Protein AF-0000000078811346 (afdb_homodimer)

InterPro domains:
  IPR024072 Dihydrofolate reductase-like domain superfamily [G3DSA:3.40.430.10] (90-188)
  IPR024072 Dihydrofolate reductase-like domain superfamily [SSF53597] (131-188)

Structure (mmCIF, N/CA/C/O backbone):
data_AF-0000000078811346-model_v1
#
loop_
_entity.id
_entity.type
_entity.pdbx_description
1 polymer 'Bacterial bifunctional deaminase-reductase C-terminal domain-containing protein'
#
loop_
_atom_site.group_PDB
_atom_site.id
_atom_site.type_symbol
_atom_site.label_atom_id
_atom_site.label_alt_id
_atom_site.label_comp_id
_atom_site.label_asym_id
_atom_site.label_entity_id
_atom_site.label_seq_id
_atom_site.pdbx_PDB_ins_code
_atom_site.Cartn_x
_atom_site.Cartn_y
_atom_site.Cartn_z
_atom_site.occupancy
_atom_site.B_iso_or_equiv
_atom_site.auth_seq_id
_atom_site.auth_comp_id
_atom_site.auth_asym_id
_atom_site.auth_atom_id
_atom_site.pdbx_PDB_model_num
ATOM 1 N N . MET A 1 1 ? 11.055 71.312 -5.562 1 22.67 1 MET A N 1
ATOM 2 C CA . MET A 1 1 ? 10.93 70.625 -4.309 1 22.67 1 MET A CA 1
ATOM 3 C C . MET A 1 1 ? 10.711 69.125 -4.574 1 22.67 1 MET A C 1
ATOM 5 O O . MET A 1 1 ? 9.586 68.688 -4.848 1 22.67 1 MET A O 1
ATOM 9 N N . ASN A 1 2 ? 11.57 68.438 -5.348 1 23.22 2 ASN A N 1
ATOM 10 C CA . ASN A 1 2 ? 11.883 67.312 -6.207 1 23.22 2 ASN A CA 1
ATOM 11 C C . ASN A 1 2 ? 11.953 66 -5.418 1 23.22 2 ASN A C 1
ATOM 13 O O . ASN A 1 2 ? 12.758 65.875 -4.496 1 23.22 2 ASN A O 1
ATOM 17 N N . ARG A 1 3 ? 10.766 65.25 -5.199 1 24.27 3 ARG A N 1
ATOM 18 C CA . ARG A 1 3 ? 10.266 64.125 -4.367 1 24.27 3 ARG A CA 1
ATOM 19 C C . ARG A 1 3 ? 11.141 62.906 -4.504 1 24.27 3 ARG A C 1
ATOM 21 O O . ARG A 1 3 ? 11.438 62.469 -5.617 1 24.27 3 ARG A O 1
ATOM 28 N N . GLY A 1 4 ? 12.141 62.688 -3.646 1 21.58 4 GLY A N 1
ATOM 29 C CA . GLY A 1 4 ? 13.18 61.688 -3.4 1 21.58 4 GLY A CA 1
ATOM 30 C C . GLY A 1 4 ? 12.648 60.281 -3.363 1 21.58 4 GLY A C 1
ATOM 31 O O . GLY A 1 4 ? 11.758 59.969 -2.574 1 21.58 4 GLY A O 1
ATOM 32 N N . PHE A 1 5 ? 12.516 59.5 -4.5 1 21.09 5 PHE A N 1
ATOM 33 C CA . PHE A 1 5 ? 12.016 58.188 -4.895 1 21.09 5 PHE A CA 1
ATOM 34 C C . PHE A 1 5 ? 12.695 57.062 -4.098 1 21.09 5 PHE A C 1
ATOM 36 O O . PHE A 1 5 ? 13.859 56.75 -4.34 1 21.09 5 PHE A O 1
ATOM 43 N N . LEU A 1 6 ? 12.57 56.969 -2.725 1 18.05 6 LEU A N 1
ATOM 44 C CA . LEU A 1 6 ? 13.242 56.031 -1.816 1 18.05 6 LEU A CA 1
ATOM 45 C C . LEU A 1 6 ? 12.883 54.594 -2.137 1 18.05 6 LEU A C 1
ATOM 47 O O . LEU A 1 6 ? 11.789 54.125 -1.797 1 18.05 6 LEU A O 1
ATOM 51 N N . CYS A 1 7 ? 12.852 54.031 -3.424 1 18.03 7 CYS A N 1
ATOM 52 C CA . CYS A 1 7 ? 12.477 52.688 -3.773 1 18.03 7 CYS A CA 1
ATOM 53 C C . CYS A 1 7 ? 13.375 51.656 -3.078 1 18.03 7 CYS A C 1
ATOM 55 O O . CYS A 1 7 ? 14.555 51.531 -3.424 1 18.03 7 CYS A O 1
ATOM 57 N N . ILE A 1 8 ? 13.469 51.625 -1.749 1 18.91 8 ILE A N 1
ATOM 58 C CA . ILE A 1 8 ? 14.266 50.656 -0.983 1 18.91 8 ILE A CA 1
ATOM 59 C C . ILE A 1 8 ? 13.977 49.25 -1.473 1 18.91 8 ILE A C 1
ATOM 61 O O . ILE A 1 8 ? 12.836 48.781 -1.431 1 18.91 8 ILE A O 1
ATOM 65 N N . ALA A 1 9 ? 14.75 48.531 -2.395 1 18.78 9 ALA A N 1
ATOM 66 C CA . ALA A 1 9 ? 15.039 47.375 -3.201 1 18.78 9 ALA A CA 1
ATOM 67 C C . ALA A 1 9 ? 14.781 46.094 -2.408 1 18.78 9 ALA A C 1
ATOM 69 O O . ALA A 1 9 ? 14.711 46.125 -1.178 1 18.78 9 ALA A O 1
ATOM 70 N N . TYR A 1 10 ? 15.359 44.781 -3.002 1 18.94 10 TYR A N 1
ATOM 71 C CA . TYR A 1 10 ? 15.219 43.375 -3.43 1 18.94 10 TYR A CA 1
ATOM 72 C C . TYR A 1 10 ? 15.578 42.438 -2.303 1 18.94 10 TYR A C 1
ATOM 74 O O . TYR A 1 10 ? 16.766 42.219 -2.004 1 18.94 10 TYR A O 1
ATOM 82 N N . ALA A 1 11 ? 15.195 42.344 -1.063 1 19.78 11 ALA A N 1
ATOM 83 C CA . ALA A 1 11 ? 15.352 41.469 0.078 1 19.78 11 ALA A CA 1
ATOM 84 C C . ALA A 1 11 ? 15.102 40 -0.328 1 19.78 11 ALA A C 1
ATOM 86 O O . ALA A 1 11 ? 14.156 39.719 -1.07 1 19.78 11 ALA A O 1
ATOM 87 N N . MET A 1 12 ? 16.094 38.875 0.037 1 20.75 12 MET A N 1
ATOM 88 C CA . MET A 1 12 ? 16.578 37.531 -0.278 1 20.75 12 MET A CA 1
ATOM 89 C C . MET A 1 12 ? 15.438 36.531 -0.214 1 20.75 12 MET A C 1
ATOM 91 O O . MET A 1 12 ? 14.859 36.312 0.85 1 20.75 12 MET A O 1
ATOM 95 N N . LEU A 1 13 ? 14.625 36.25 -1.169 1 21.77 13 LEU A N 1
ATOM 96 C CA . LEU A 1 13 ? 13.734 35.188 -1.667 1 21.77 13 LEU A CA 1
ATOM 97 C C . LEU A 1 13 ? 14.367 33.812 -1.506 1 21.77 13 LEU A C 1
ATOM 99 O O . LEU A 1 13 ? 15.578 33.656 -1.639 1 21.77 13 LEU A O 1
ATOM 103 N N . CYS A 1 14 ? 13.586 32.719 -0.931 1 21.36 14 CYS A N 1
ATOM 104 C CA . CYS A 1 14 ? 13.742 31.281 -0.776 1 21.36 14 CYS A CA 1
ATOM 105 C C . CYS A 1 14 ? 14.43 30.672 -1.99 1 21.36 14 CYS A C 1
ATOM 107 O O . CYS A 1 14 ? 13.906 30.719 -3.102 1 21.36 14 CYS A O 1
ATOM 109 N N . HIS A 1 15 ? 15.82 30.625 -2.143 1 21.59 15 HIS A N 1
ATOM 110 C CA . HIS A 1 15 ? 16.875 30.062 -2.98 1 21.59 15 HIS A CA 1
ATOM 111 C C . HIS A 1 15 ? 16.578 28.609 -3.338 1 21.59 15 HIS A C 1
ATOM 113 O O . HIS A 1 15 ? 16.125 27.828 -2.488 1 21.59 15 HIS A O 1
ATOM 119 N N . SER A 1 16 ? 16.484 28.203 -4.621 1 22.19 16 SER A N 1
ATOM 120 C CA . SER A 1 16 ? 16.5 27.047 -5.516 1 22.19 16 SER A CA 1
ATOM 121 C C . SER A 1 16 ? 17.516 26 -5.051 1 22.19 16 SER A C 1
ATOM 123 O O . SER A 1 16 ? 18.438 26.312 -4.289 1 22.19 16 SER A O 1
ATOM 125 N N . VAL A 1 17 ? 17.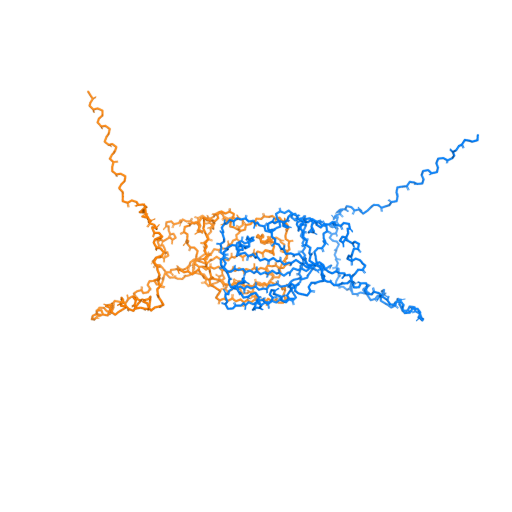438 24.703 -5.629 1 24.36 17 VAL A N 1
ATOM 126 C CA . VAL A 1 17 ? 17.953 23.344 -5.492 1 24.36 17 VAL A CA 1
ATOM 127 C C . VAL A 1 17 ? 19.453 23.344 -5.746 1 24.36 17 VAL A C 1
ATOM 129 O O . VAL A 1 17 ? 20.062 22.266 -5.828 1 24.36 17 VAL A O 1
ATOM 132 N N . ALA A 1 18 ? 20.266 24.234 -5.762 1 22.53 18 ALA A N 1
ATOM 133 C CA . ALA A 1 18 ? 21.531 23.828 -6.359 1 22.53 18 ALA A CA 1
ATOM 134 C C . ALA A 1 18 ? 22.219 22.781 -5.5 1 22.53 18 ALA A C 1
ATOM 136 O O . ALA A 1 18 ? 22.703 23.078 -4.406 1 22.53 18 ALA A O 1
ATOM 137 N N . TYR A 1 19 ? 21.781 21.438 -5.566 1 22.64 19 TYR A N 1
ATOM 138 C CA . TYR A 1 19 ? 22.469 20.297 -4.961 1 22.64 19 TYR A CA 1
ATOM 139 C C . TYR A 1 19 ? 23.891 20.172 -5.48 1 22.64 19 TYR A C 1
ATOM 141 O O . TYR A 1 19 ? 24.109 19.766 -6.621 1 22.64 19 TYR A O 1
ATOM 149 N N . THR A 1 20 ? 24.688 21.172 -5.414 1 23.11 20 THR A N 1
ATOM 150 C CA . THR A 1 20 ? 26.078 20.812 -5.68 1 23.11 20 THR A CA 1
ATOM 151 C C . THR A 1 20 ? 26.547 19.75 -4.688 1 23.11 20 THR A C 1
ATOM 153 O O . THR A 1 20 ? 26.531 19.969 -3.475 1 23.11 20 THR A O 1
ATOM 156 N N . ALA A 1 21 ? 26.406 18.453 -5.051 1 23.83 21 ALA A N 1
ATOM 157 C CA . ALA A 1 21 ? 26.906 17.234 -4.414 1 23.83 21 ALA A CA 1
ATOM 158 C C . ALA A 1 21 ? 28.391 17.328 -4.133 1 23.83 21 ALA A C 1
ATOM 160 O O . ALA A 1 21 ? 29.219 17.141 -5.031 1 23.83 21 ALA A O 1
ATOM 161 N N . THR A 1 22 ? 28.906 18.438 -3.709 1 23.59 22 THR A N 1
ATOM 162 C CA . THR A 1 22 ? 30.297 18.172 -3.336 1 23.59 22 THR A CA 1
ATOM 163 C C . THR A 1 22 ? 30.375 17.078 -2.273 1 23.59 22 THR A C 1
ATOM 165 O O . THR A 1 22 ? 29.797 17.219 -1.19 1 23.59 22 THR A O 1
ATOM 168 N N . ILE A 1 23 ? 30.594 15.852 -2.666 1 25.98 23 ILE A N 1
ATOM 169 C CA . ILE A 1 23 ? 30.859 14.578 -2.002 1 25.98 23 ILE A CA 1
ATOM 170 C C . ILE A 1 23 ? 31.969 14.758 -0.967 1 25.98 23 ILE A C 1
ATOM 172 O O . ILE A 1 23 ? 33.156 14.766 -1.312 1 25.98 23 ILE A O 1
ATOM 176 N N . HIS A 1 24 ? 31.953 15.859 -0.213 1 24.12 24 HIS A N 1
ATOM 177 C CA . HIS A 1 24 ? 33.094 15.82 0.701 1 24.12 24 HIS A CA 1
ATOM 178 C C . HIS A 1 24 ? 33.031 14.602 1.617 1 24.12 24 HIS A C 1
ATOM 180 O O . HIS A 1 24 ? 31.922 14.07 1.868 1 24.12 24 HIS A O 1
ATOM 186 N N . ARG A 1 25 ? 34.188 13.93 1.909 1 26.66 25 ARG A N 1
ATOM 187 C CA . ARG A 1 25 ? 34.656 12.82 2.73 1 26.66 25 ARG A CA 1
ATOM 188 C C . ARG A 1 25 ? 34.219 12.992 4.184 1 26.66 25 ARG A C 1
ATOM 190 O O . ARG A 1 25 ? 34.75 13.852 4.895 1 26.66 25 ARG A O 1
ATOM 197 N N . PHE A 1 26 ? 32.938 13.031 4.461 1 25.56 26 PHE A N 1
ATOM 198 C CA . PHE A 1 26 ? 32.469 13.281 5.82 1 25.56 26 PHE A CA 1
ATOM 199 C C . PHE A 1 26 ? 32.938 12.188 6.766 1 25.56 26 PHE A C 1
ATOM 201 O O . PHE A 1 26 ? 32.656 11.008 6.555 1 25.56 26 PHE A O 1
ATOM 208 N N . THR A 1 27 ? 34.062 12.391 7.316 1 26.48 27 THR A N 1
ATOM 209 C CA . THR A 1 27 ? 34.594 11.602 8.422 1 26.48 27 THR A CA 1
ATOM 210 C C . THR A 1 27 ? 33.562 11.508 9.555 1 26.48 27 THR A C 1
ATOM 212 O O . THR A 1 27 ? 32.688 12.367 9.688 1 26.48 27 THR A O 1
ATOM 215 N N . ARG A 1 28 ? 33.438 10.312 10.422 1 28.83 28 ARG A N 1
ATOM 216 C CA . ARG A 1 28 ? 32.625 9.75 11.508 1 28.83 28 ARG A CA 1
ATOM 217 C C . ARG A 1 28 ? 32.406 10.781 12.609 1 28.83 28 ARG A C 1
ATOM 219 O O . ARG A 1 28 ? 31.375 10.758 13.281 1 28.83 28 ARG A O 1
ATOM 226 N N . THR A 1 29 ? 33.406 11.562 13.047 1 29.5 29 THR A N 1
ATOM 227 C CA . THR A 1 29 ? 33.531 12.203 14.359 1 29.5 29 THR A CA 1
ATOM 228 C C . THR A 1 29 ? 32.562 13.383 14.469 1 29.5 29 THR A C 1
ATOM 230 O O . THR A 1 29 ? 31.984 13.625 15.531 1 29.5 29 THR A O 1
ATOM 233 N N . SER A 1 30 ? 32.562 14.344 13.508 1 28.5 30 SER A N 1
ATOM 234 C CA . SER A 1 30 ? 32.25 15.719 13.867 1 28.5 30 SER A CA 1
ATOM 235 C C . SER A 1 30 ? 30.734 15.922 13.961 1 28.5 30 SER A C 1
ATOM 237 O O . SER A 1 30 ? 30.266 17 14.32 1 28.5 30 SER A O 1
ATOM 239 N N . VAL A 1 31 ? 29.922 15.172 13.32 1 29.98 31 VAL A N 1
ATOM 240 C CA . VAL A 1 31 ? 28.531 15.57 13.266 1 29.98 31 VAL A CA 1
ATOM 241 C C . VAL A 1 31 ? 27.906 15.438 14.656 1 29.98 31 VAL A C 1
ATOM 243 O O . VAL A 1 31 ? 26.734 15.773 14.844 1 29.98 31 VAL A O 1
ATOM 246 N N . LEU A 1 32 ? 28.594 14.898 15.664 1 28.92 32 LEU A N 1
ATOM 247 C CA . LEU A 1 32 ? 28.094 14.742 17.016 1 28.92 32 LEU A CA 1
ATOM 248 C C . LEU A 1 32 ? 27.844 16.109 17.672 1 28.92 32 LEU A C 1
ATOM 250 O O . LEU A 1 32 ? 26.922 16.266 18.469 1 28.92 32 LEU A O 1
ATOM 254 N N . GLU A 1 33 ? 28.891 17 17.562 1 29.27 33 GLU A N 1
ATOM 255 C CA . GLU A 1 33 ? 29 18.141 18.469 1 29.27 33 GLU A CA 1
ATOM 256 C C . GLU A 1 33 ? 27.906 19.156 18.219 1 29.27 33 GLU A C 1
ATOM 258 O O . GLU A 1 33 ? 27.438 19.828 19.156 1 29.27 33 GLU A O 1
ATOM 263 N N . LEU A 1 34 ? 27.641 19.422 16.953 1 30.03 34 LEU A N 1
ATOM 264 C CA . LEU A 1 34 ? 26.938 20.688 16.812 1 30.03 34 LEU A CA 1
ATOM 265 C C . LEU A 1 34 ? 25.531 20.594 17.391 1 30.03 34 LEU A C 1
ATOM 267 O O . LEU A 1 34 ? 24.812 21.594 17.484 1 30.03 34 LEU A O 1
ATOM 271 N N . GLY A 1 35 ? 25.016 19.422 17.5 1 29.59 35 GLY A N 1
ATOM 272 C CA . GLY A 1 35 ? 23.625 19.391 17.922 1 29.59 35 GLY A CA 1
ATOM 273 C C . GLY A 1 35 ? 23.406 19.891 19.344 1 29.59 35 GLY A C 1
ATOM 274 O O . GLY A 1 35 ? 22.281 20.047 19.781 1 29.59 35 GLY A O 1
ATOM 275 N N . LYS A 1 36 ? 24.453 19.812 20.156 1 30.28 36 LYS A N 1
ATOM 276 C CA . LYS A 1 36 ? 24.281 20.062 21.594 1 30.28 36 LYS A CA 1
ATOM 277 C C . LYS A 1 36 ? 24.109 21.562 21.859 1 30.28 36 LYS A C 1
ATOM 279 O O . LYS A 1 36 ? 23.422 21.953 22.812 1 30.28 36 LYS A O 1
ATOM 284 N N . ALA A 1 37 ? 24.891 22.391 21.219 1 32.94 37 ALA A N 1
ATOM 285 C CA . ALA A 1 37 ? 25.109 23.734 21.766 1 32.94 37 ALA A CA 1
ATOM 286 C C . ALA A 1 37 ? 23.812 24.5 21.875 1 32.94 37 ALA A C 1
ATOM 288 O O . ALA A 1 37 ? 23.594 25.25 22.844 1 32.94 37 ALA A O 1
ATOM 289 N N . THR A 1 38 ? 23.047 24.562 20.781 1 31.73 38 THR A N 1
ATOM 290 C CA . THR A 1 38 ? 22.031 25.609 20.875 1 31.73 38 THR A CA 1
ATOM 291 C C . THR A 1 38 ? 21.031 25.281 21.984 1 31.73 38 THR A C 1
ATOM 293 O O . THR A 1 38 ? 20.203 26.125 22.328 1 31.73 38 THR A O 1
ATOM 296 N N . LEU A 1 39 ? 21.062 24.109 22.547 1 29.56 39 LEU A N 1
ATOM 297 C CA . LEU A 1 39 ? 20.078 23.875 23.609 1 29.56 39 LEU A CA 1
ATOM 298 C C . LEU A 1 39 ? 20.438 24.688 24.859 1 29.56 39 LEU A C 1
ATOM 300 O O . LEU A 1 39 ? 19.547 25.109 25.594 1 29.56 39 LEU A O 1
ATOM 304 N N . SER A 1 40 ? 21.688 24.812 25.219 1 32.75 40 SER A N 1
ATOM 305 C CA . SER A 1 40 ? 22 25.422 26.5 1 32.75 40 SER A CA 1
ATOM 306 C C . SER A 1 40 ? 21.609 26.891 26.531 1 32.75 40 SER A C 1
ATOM 308 O O . SER A 1 40 ? 21.219 27.422 27.578 1 32.75 40 SER A O 1
ATOM 310 N N . GLN A 1 41 ? 22 27.688 25.5 1 32.88 41 GLN A N 1
ATOM 311 C CA . GLN A 1 41 ? 21.859 29.125 25.703 1 32.88 41 GLN A CA 1
ATOM 312 C C . GLN A 1 41 ? 20.391 29.516 25.891 1 32.88 41 GLN A C 1
ATOM 314 O O . GLN A 1 41 ? 20.094 30.672 26.203 1 32.88 41 GLN A O 1
ATOM 319 N N . ILE A 1 42 ? 19.438 28.766 25.375 1 32.44 42 ILE A N 1
ATOM 320 C CA . ILE A 1 42 ? 18.109 29.328 25.562 1 32.44 42 ILE A CA 1
ATOM 321 C C . ILE A 1 42 ? 17.719 29.25 27.047 1 32.44 42 ILE A C 1
ATOM 323 O O . ILE A 1 42 ? 16.531 29.109 27.375 1 32.44 42 ILE A O 1
ATOM 327 N N . LEU A 1 43 ? 18.594 28.938 27.922 1 31.77 43 LEU A N 1
ATOM 328 C CA . LEU A 1 43 ? 18.266 29.047 29.344 1 31.77 43 LEU A CA 1
ATOM 329 C C . LEU A 1 43 ? 18.234 30.5 29.781 1 31.77 43 LEU A C 1
ATOM 331 O O . LEU A 1 43 ? 19.156 30.969 30.453 1 31.77 43 LEU A O 1
ATOM 335 N N . LEU A 1 44 ? 17.984 31.562 29.031 1 32.31 44 LEU A N 1
ATOM 336 C CA . LEU A 1 44 ? 18.062 32.781 29.812 1 32.31 44 LEU A CA 1
ATOM 337 C C . LEU A 1 44 ? 17.203 32.688 31.062 1 32.31 44 LEU A C 1
ATOM 339 O O . LEU A 1 44 ? 16.234 31.922 31.094 1 32.31 44 LEU A O 1
ATOM 343 N N . PRO A 1 45 ? 17.453 33.562 32.156 1 34.56 45 PRO A N 1
ATOM 344 C CA . PRO A 1 45 ? 16.875 33.625 33.5 1 34.56 45 PRO A CA 1
ATOM 345 C C . PRO A 1 45 ? 15.359 33.406 33.5 1 34.56 45 PRO A C 1
ATOM 347 O O . PRO A 1 45 ? 14.891 32.344 33.906 1 34.56 45 PRO A O 1
ATOM 350 N N . ASN A 1 46 ? 14.547 34.438 34.312 1 35.75 46 ASN A N 1
ATOM 351 C CA . ASN A 1 46 ? 13.148 34.375 34.75 1 35.75 46 ASN A CA 1
ATOM 352 C C . ASN A 1 46 ? 12.211 34.094 33.562 1 35.75 46 ASN A C 1
ATOM 354 O O . ASN A 1 46 ? 11 33.969 33.75 1 35.75 46 ASN A O 1
ATOM 358 N N . ASN A 1 47 ? 12.32 34.969 32.531 1 31.86 47 ASN A N 1
ATOM 359 C CA . ASN A 1 47 ? 11.477 34.875 31.359 1 31.86 47 ASN A CA 1
ATOM 360 C C . ASN A 1 47 ? 11.516 33.5 30.719 1 31.86 47 ASN A C 1
ATOM 362 O O . ASN A 1 47 ? 12.523 33.094 30.141 1 31.86 47 ASN A O 1
ATOM 366 N N . ILE A 1 48 ? 11.062 32.469 31.438 1 33.66 48 ILE A N 1
ATOM 367 C CA . ILE A 1 48 ? 10.844 31.109 30.938 1 33.66 48 ILE A CA 1
ATOM 368 C C . ILE A 1 48 ? 10.578 31.172 29.438 1 33.66 48 ILE A C 1
ATOM 370 O O . ILE A 1 48 ? 9.555 31.703 29 1 33.66 48 ILE A O 1
ATOM 374 N N . TYR A 1 49 ? 11.477 31.625 28.641 1 33.03 49 TYR A N 1
ATOM 375 C CA . TYR A 1 49 ? 11.25 31.312 27.234 1 33.03 49 TYR A CA 1
ATOM 376 C C . TYR A 1 49 ? 10.477 30.016 27.078 1 33.03 49 TYR A C 1
ATOM 378 O O . TYR A 1 49 ? 10.977 28.938 27.406 1 33.03 49 TYR A O 1
ATOM 386 N N . ARG A 1 50 ? 9.305 29.906 27.781 1 34.56 50 ARG A N 1
ATOM 387 C CA . ARG A 1 50 ? 8.375 28.906 27.25 1 34.56 50 ARG A CA 1
ATOM 388 C C . ARG A 1 50 ? 8.711 28.562 25.797 1 34.56 50 ARG A C 1
ATOM 390 O O . ARG A 1 50 ? 8.523 29.391 24.906 1 34.56 50 ARG A O 1
ATOM 397 N N . LEU A 1 51 ? 9.922 28.234 25.5 1 36.56 51 LEU A N 1
ATOM 398 C CA . LEU A 1 51 ? 10 27.484 24.25 1 36.56 51 LEU A CA 1
ATOM 399 C C . LEU A 1 51 ? 8.617 27 23.812 1 36.56 51 LEU A C 1
ATOM 401 O O . LEU A 1 51 ? 8.031 26.125 24.453 1 36.56 51 LEU A O 1
ATOM 405 N N . ASN A 1 52 ? 7.676 27.922 23.797 1 36.75 52 ASN A N 1
ATOM 406 C CA . ASN A 1 52 ? 6.383 27.688 23.156 1 36.75 52 ASN A CA 1
ATOM 407 C C . ASN A 1 52 ? 6.438 26.516 22.188 1 36.75 52 ASN A C 1
ATOM 409 O O . ASN A 1 52 ? 6.891 26.672 21.047 1 36.75 52 ASN A O 1
ATOM 413 N N . ILE A 1 53 ? 7.027 25.484 22.531 1 43.69 53 ILE A N 1
ATOM 414 C CA . ILE A 1 53 ? 6.742 24.312 21.719 1 43.69 53 ILE A CA 1
ATOM 415 C C . ILE A 1 53 ? 5.477 24.562 20.891 1 43.69 53 ILE A C 1
ATOM 417 O O . ILE A 1 53 ? 4.371 24.578 21.438 1 43.69 53 ILE A O 1
ATOM 421 N N . ILE A 1 54 ? 5.391 25.719 20.25 1 46.94 54 ILE A N 1
ATOM 422 C CA . ILE A 1 54 ? 4.301 26.016 19.328 1 46.94 54 ILE A CA 1
ATOM 423 C C . ILE A 1 54 ? 3.715 24.703 18.781 1 46.94 54 ILE A C 1
ATOM 425 O O . ILE A 1 54 ? 4.352 24.031 17.969 1 46.94 54 ILE A O 1
ATOM 429 N N . LEU A 1 55 ? 3.133 23.938 19.656 1 60.78 55 LEU A N 1
ATOM 43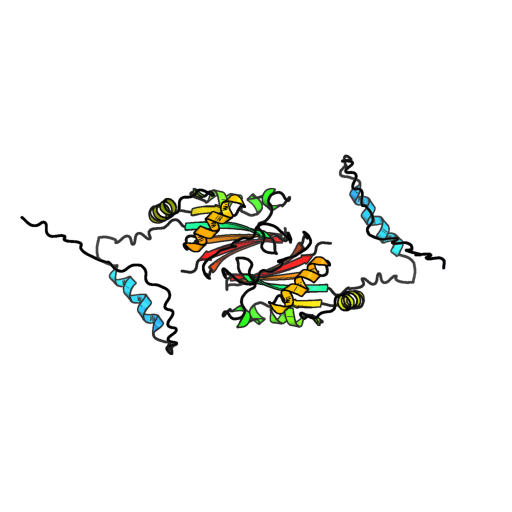0 C CA . LEU A 1 55 ? 2.361 22.781 19.203 1 60.78 55 LEU A CA 1
ATOM 431 C C . LEU A 1 55 ? 1.527 23.141 17.984 1 60.78 55 LEU A C 1
ATOM 433 O O . LEU A 1 55 ? 0.671 24.016 18.031 1 60.78 55 LEU A O 1
ATOM 437 N N . MET A 1 56 ? 2.178 23.109 16.828 1 79.25 56 MET A N 1
ATOM 438 C CA . MET A 1 56 ? 1.511 23.359 15.555 1 79.25 56 MET A CA 1
ATOM 439 C C . MET A 1 56 ? 0.565 22.203 15.203 1 79.25 56 MET A C 1
ATOM 441 O O . MET A 1 56 ? 0.799 21.062 15.602 1 79.25 56 MET A O 1
ATOM 445 N N . ALA A 1 57 ? -0.53 22.688 14.836 1 89.81 57 ALA A N 1
A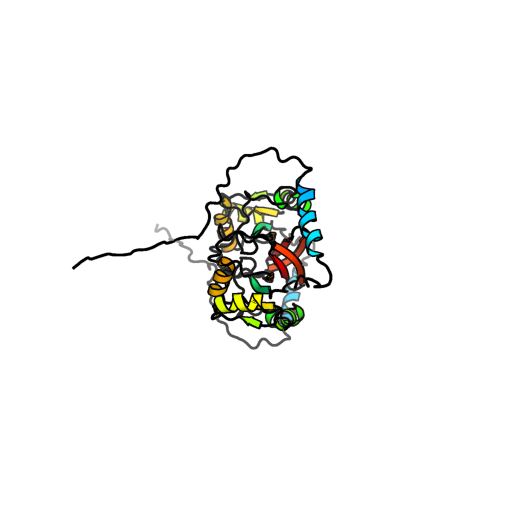TOM 446 C CA . ALA A 1 57 ? -1.481 21.703 14.344 1 89.81 57 ALA A CA 1
ATOM 447 C C . ALA A 1 57 ? -0.834 20.797 13.305 1 89.81 57 ALA A C 1
ATOM 449 O O . ALA A 1 57 ? 0.085 21.203 12.594 1 89.81 57 ALA A O 1
ATOM 450 N N . LYS A 1 58 ? -1.155 19.594 13.398 1 93.62 58 LYS A N 1
ATOM 451 C CA . LYS A 1 58 ? -0.669 18.641 12.406 1 93.62 58 LYS A CA 1
ATOM 452 C C . LYS A 1 58 ? -1.746 18.328 11.367 1 93.62 58 LYS A C 1
ATOM 454 O O . LYS A 1 58 ? -2.93 18.25 11.703 1 93.62 58 LYS A O 1
ATOM 459 N N . LEU A 1 59 ? -1.3 18.25 10.18 1 95.06 59 LEU A N 1
ATOM 460 C CA . LEU A 1 59 ? -2.203 17.797 9.125 1 95.06 59 LEU A CA 1
ATOM 461 C C . LEU A 1 59 ? -2.102 16.281 8.938 1 95.06 59 LEU A C 1
ATOM 463 O O . LEU A 1 59 ? -1.027 15.766 8.625 1 95.06 59 LEU A O 1
ATOM 467 N N . GLN A 1 60 ? -3.197 15.602 9.125 1 96.88 60 GLN A N 1
ATOM 468 C CA . GLN A 1 60 ? -3.26 14.148 9.031 1 96.88 60 GLN A CA 1
ATOM 469 C C . GLN A 1 60 ? -4.125 13.703 7.855 1 96.88 60 GLN A C 1
ATOM 471 O O . GLN A 1 60 ? -5.285 14.109 7.746 1 96.88 60 GLN A O 1
ATOM 476 N N . LEU A 1 61 ? -3.498 12.906 7.02 1 96.69 61 LEU A N 1
ATOM 477 C CA . LEU A 1 61 ? -4.188 12.328 5.871 1 96.69 61 LEU A CA 1
ATOM 478 C C . LEU A 1 61 ? -4.609 10.891 6.16 1 96.69 61 LEU A C 1
ATOM 480 O O . LEU A 1 61 ? -3.791 10.07 6.586 1 96.69 61 LEU A O 1
ATOM 484 N N . LEU A 1 62 ? -5.887 10.625 5.961 1 97.38 62 LEU A N 1
ATOM 485 C CA . LEU A 1 62 ? -6.375 9.25 5.961 1 97.38 62 LEU A CA 1
ATOM 486 C C . LEU A 1 62 ? -6.672 8.773 4.543 1 97.38 62 LEU A C 1
ATOM 488 O O . LEU A 1 62 ? -7.375 9.453 3.791 1 97.38 62 LEU A O 1
ATOM 492 N N . ALA A 1 63 ? -6.098 7.684 4.176 1 95.88 63 ALA A N 1
ATOM 493 C CA . ALA A 1 63 ? -6.363 7.086 2.871 1 95.88 63 ALA A CA 1
ATOM 494 C C . ALA A 1 63 ? -6.648 5.594 3.002 1 95.88 63 ALA A C 1
ATOM 496 O O . ALA A 1 63 ? -6.004 4.898 3.791 1 95.88 63 ALA A O 1
ATOM 497 N N . ILE A 1 64 ? -7.613 5.156 2.25 1 95.56 64 ILE A N 1
ATOM 498 C CA . ILE A 1 64 ? -7.922 3.736 2.129 1 95.56 64 ILE A CA 1
ATOM 499 C C . ILE A 1 64 ? -7.656 3.271 0.699 1 95.56 64 ILE A C 1
ATOM 501 O O . ILE A 1 64 ? -8.305 3.736 -0.243 1 95.56 64 ILE A O 1
ATOM 505 N N . THR A 1 65 ? -6.688 2.391 0.593 1 93.06 65 THR A N 1
ATOM 506 C CA . THR A 1 65 ? -6.293 1.961 -0.744 1 93.06 65 THR A CA 1
ATOM 507 C C . THR A 1 65 ? -6.426 0.447 -0.885 1 93.06 65 THR A C 1
ATOM 509 O O . THR A 1 65 ? -6.512 -0.27 0.114 1 93.06 65 THR A O 1
ATOM 512 N N . THR A 1 66 ? -6.52 0.03 -2.146 1 92.19 66 THR A N 1
ATOM 513 C CA . THR A 1 66 ? -6.438 -1.389 -2.477 1 92.19 66 THR A CA 1
ATOM 514 C C . THR A 1 66 ? -4.988 -1.813 -2.676 1 92.19 66 THR A C 1
ATOM 516 O O . THR A 1 66 ? -4.082 -0.979 -2.652 1 92.19 66 THR A O 1
ATOM 519 N N . LEU A 1 67 ? -4.793 -3.076 -2.865 1 89.56 67 LEU A N 1
ATOM 520 C CA . LEU A 1 67 ? -3.449 -3.623 -3.01 1 89.56 67 LEU A CA 1
ATOM 521 C C . LEU A 1 67 ? -2.746 -3.023 -4.223 1 89.56 67 LEU A C 1
ATOM 523 O O . LEU A 1 67 ? -1.525 -2.852 -4.219 1 89.56 67 LEU A O 1
ATOM 527 N N . ASP A 1 68 ? -3.527 -2.732 -5.211 1 87.25 68 ASP A N 1
ATOM 528 C CA . ASP A 1 68 ? -2.947 -2.219 -6.445 1 87.25 68 ASP A CA 1
ATOM 529 C C . ASP A 1 68 ? -2.855 -0.695 -6.422 1 87.25 68 ASP A C 1
ATOM 531 O O . ASP A 1 68 ? -2.578 -0.067 -7.445 1 87.25 68 ASP A O 1
ATOM 535 N N . GLY A 1 69 ? -3.154 -0.034 -5.328 1 86.38 69 GLY A N 1
ATOM 536 C CA . GLY A 1 69 ? -2.84 1.37 -5.121 1 86.38 69 GLY A CA 1
ATOM 537 C C . GLY A 1 69 ? -3.975 2.301 -5.504 1 86.38 69 GLY A C 1
ATOM 538 O O . GLY A 1 69 ? -3.779 3.512 -5.621 1 86.38 69 GLY A O 1
ATOM 539 N N . TYR A 1 70 ? -5.145 1.782 -5.73 1 89.06 70 TYR A N 1
ATOM 540 C CA . TYR A 1 70 ? -6.309 2.617 -6.012 1 89.06 70 TYR A CA 1
ATOM 541 C C . TYR A 1 70 ? -7.035 2.988 -4.727 1 89.06 70 TYR A C 1
ATOM 543 O O . TYR A 1 70 ? -7.004 2.238 -3.748 1 89.06 70 TYR A O 1
ATOM 551 N N . LEU A 1 71 ? -7.625 4.168 -4.871 1 92.19 71 LEU A N 1
ATOM 552 C CA . LEU A 1 71 ? -8.539 4.504 -3.789 1 92.19 71 LEU A CA 1
ATOM 553 C C . LEU A 1 71 ? -9.68 3.488 -3.705 1 92.19 71 LEU A C 1
ATOM 555 O O . LEU A 1 71 ? -10.289 3.146 -4.719 1 92.19 71 LEU A O 1
ATOM 559 N N . PHE A 1 72 ? -9.844 3.047 -2.543 1 91.88 72 PHE A N 1
ATOM 560 C CA . PHE A 1 72 ? -10.898 2.055 -2.332 1 91.88 72 PHE A CA 1
ATOM 561 C C . PHE A 1 72 ? -12.266 2.641 -2.65 1 91.88 72 PHE A C 1
ATOM 563 O O . PHE A 1 72 ? -12.609 3.725 -2.174 1 91.88 72 PHE A O 1
ATOM 570 N N . ASP A 1 73 ? -12.945 1.922 -3.48 1 85.94 73 ASP A N 1
ATOM 571 C CA . ASP A 1 73 ? -14.289 2.338 -3.85 1 85.94 73 ASP A CA 1
ATOM 572 C C . ASP A 1 73 ? -15.266 2.146 -2.688 1 85.94 73 ASP A C 1
ATOM 574 O O . ASP A 1 73 ? -15.555 1.014 -2.299 1 85.94 73 ASP A O 1
ATOM 578 N N . ARG A 1 74 ? -15.812 3.152 -2.232 1 82.69 74 ARG A N 1
ATOM 579 C CA . ARG A 1 74 ? -16.656 3.119 -1.047 1 82.69 74 ARG A CA 1
ATOM 580 C C . ARG A 1 74 ? -18.047 2.561 -1.378 1 82.69 74 ARG A C 1
ATOM 582 O O . ARG A 1 74 ? -18.844 2.309 -0.48 1 82.69 74 ARG A O 1
ATOM 589 N N . THR A 1 75 ? -18.25 2.383 -2.666 1 83 75 THR A N 1
ATOM 590 C CA . THR A 1 75 ? -19.531 1.803 -3.049 1 83 75 THR A CA 1
ATOM 591 C C . THR A 1 75 ? -19.484 0.282 -2.932 1 83 75 THR A C 1
ATOM 593 O O . THR A 1 75 ? -20.531 -0.372 -2.924 1 83 75 THR A O 1
ATOM 596 N N . VAL A 1 76 ? -18.328 -0.24 -2.818 1 82.25 76 VAL A N 1
ATOM 597 C CA . VAL A 1 76 ? -18.172 -1.681 -2.646 1 82.25 76 VAL A CA 1
ATOM 598 C C . VAL A 1 76 ? -18.328 -2.047 -1.173 1 82.25 76 VAL A C 1
ATOM 600 O O . VAL A 1 76 ? -17.812 -1.344 -0.296 1 82.25 76 VAL A O 1
ATOM 603 N N . SER A 1 77 ? -19.078 -3.072 -0.974 1 84.38 77 SER A N 1
ATOM 604 C CA . SER A 1 77 ? -19.25 -3.527 0.402 1 84.38 77 SER A CA 1
ATOM 605 C C . SER A 1 77 ? -17.906 -3.902 1.031 1 84.38 77 SER A C 1
ATOM 607 O O . SER A 1 77 ? -17.047 -4.496 0.372 1 84.38 77 SER A O 1
ATOM 609 N N . SER A 1 78 ? -17.734 -3.436 2.283 1 89 78 SER A N 1
ATOM 610 C CA . SER A 1 78 ? -16.5 -3.727 3.02 1 89 78 SER A CA 1
ATOM 611 C C . SER A 1 78 ? -16.75 -3.717 4.523 1 89 78 SER A C 1
ATOM 613 O O . SER A 1 78 ? -17.562 -2.93 5.023 1 89 78 SER A O 1
ATOM 615 N N . PRO A 1 79 ? -16.031 -4.617 5.191 1 89.81 79 PRO A N 1
ATOM 616 C CA . PRO A 1 79 ? -16.125 -4.57 6.652 1 89.81 79 PRO A CA 1
ATOM 617 C C . PRO A 1 79 ? -15.711 -3.215 7.227 1 89.81 79 PRO A C 1
ATOM 619 O O . PRO A 1 79 ? -16.125 -2.852 8.328 1 89.81 79 PRO A O 1
ATOM 622 N N . LEU A 1 80 ? -14.969 -2.473 6.492 1 90.31 80 LEU A N 1
ATOM 623 C CA . LEU A 1 80 ? -14.492 -1.168 6.941 1 90.31 80 LEU A CA 1
ATOM 624 C C . LEU A 1 80 ? -15.656 -0.203 7.133 1 90.31 80 LEU A C 1
ATOM 626 O O . LEU A 1 80 ? -15.664 0.592 8.078 1 90.31 80 LEU A O 1
ATOM 630 N N . TRP A 1 81 ? -16.609 -0.323 6.246 1 89.69 81 TRP A N 1
ATOM 631 C CA . TRP A 1 81 ? -17.766 0.571 6.316 1 89.69 81 TRP A CA 1
ATOM 632 C C . TRP A 1 81 ? -18.812 0.029 7.277 1 89.69 81 TRP A C 1
ATOM 634 O O . TRP A 1 81 ? -19.5 0.798 7.961 1 89.69 81 TRP A O 1
ATOM 644 N N . ASP A 1 82 ? -18.859 -1.253 7.289 1 90.19 82 ASP A N 1
ATOM 645 C CA . ASP A 1 82 ? -19.89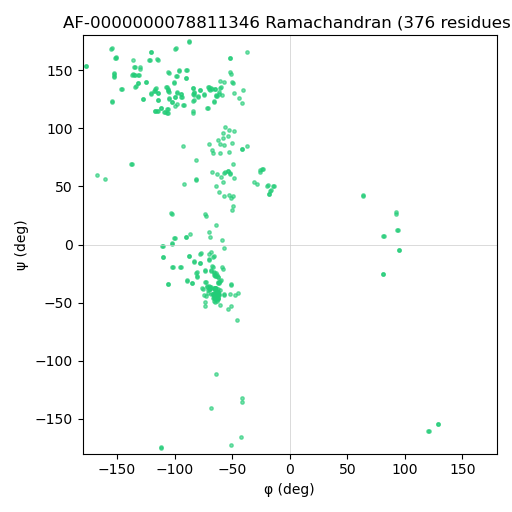1 -1.899 8.109 1 90.19 82 ASP A CA 1
ATOM 646 C C . ASP A 1 82 ? -19.562 -1.761 9.594 1 90.19 82 ASP A C 1
ATOM 648 O O . ASP A 1 82 ? -20.469 -1.602 10.414 1 90.19 82 ASP A O 1
ATOM 652 N N . ASN A 1 83 ? -18.344 -1.822 9.852 1 93.19 83 ASN A N 1
ATOM 653 C CA . ASN A 1 83 ? -17.906 -1.744 11.242 1 93.19 83 ASN A CA 1
ATOM 654 C C . ASN A 1 83 ? -16.672 -0.849 11.391 1 93.19 83 ASN A C 1
ATOM 656 O O . ASN A 1 83 ? -15.617 -1.311 11.812 1 93.19 83 ASN A O 1
ATOM 660 N N . PRO A 1 84 ? -16.891 0.418 11.195 1 93.25 84 PRO A N 1
ATOM 661 C CA . PRO A 1 84 ? -15.742 1.327 11.219 1 93.25 84 PRO A CA 1
ATOM 662 C C . PRO A 1 84 ? -15.062 1.391 12.578 1 93.25 84 PRO A C 1
ATOM 664 O O . PRO A 1 84 ? -13.859 1.643 12.664 1 93.25 84 PRO A O 1
ATOM 667 N N . ASN A 1 85 ? -15.773 1.147 13.664 1 94.94 85 ASN A N 1
ATOM 668 C CA . ASN A 1 85 ? -15.211 1.194 15.008 1 94.94 85 ASN A CA 1
ATOM 669 C C . ASN A 1 85 ? -14.156 0.107 15.211 1 94.94 85 ASN A C 1
ATOM 671 O O . ASN A 1 85 ? -13.133 0.344 15.852 1 94.94 85 ASN A O 1
ATOM 675 N N . LYS A 1 86 ? -14.469 -0.988 14.633 1 94.75 86 LYS A N 1
ATOM 676 C CA . LYS A 1 86 ? -13.562 -2.127 14.773 1 94.75 86 LYS A CA 1
ATOM 677 C C . LYS A 1 86 ? -12.195 -1.817 14.164 1 94.75 86 LYS A C 1
ATOM 679 O O . LYS A 1 86 ? -11.172 -2.295 14.656 1 94.75 86 LYS A O 1
ATOM 684 N N . TYR A 1 87 ? -12.141 -1.005 13.242 1 95.81 87 TYR A N 1
ATOM 685 C CA . TYR A 1 87 ? -10.906 -0.723 12.523 1 95.81 87 TYR A CA 1
ATOM 686 C C . TYR A 1 87 ? -10.289 0.589 12.984 1 95.81 87 TYR A C 1
ATOM 688 O O . TYR A 1 87 ? -9.258 1.021 12.461 1 95.81 87 TYR A O 1
ATOM 696 N N . GLY A 1 88 ? -10.938 1.227 13.961 1 96 88 GLY A N 1
ATOM 697 C CA . GLY A 1 88 ? -10.422 2.457 14.547 1 96 88 GLY A CA 1
ATOM 698 C C . GLY A 1 88 ? -10.734 3.686 13.711 1 96 88 GLY A C 1
ATOM 699 O O . GLY A 1 88 ? -10.234 4.777 13.992 1 96 88 GLY A O 1
ATOM 700 N N . LEU A 1 89 ? -11.523 3.496 12.695 1 95.81 89 LEU A N 1
ATOM 701 C CA . LEU A 1 89 ? -11.844 4.594 11.789 1 95.81 89 LEU A CA 1
ATOM 702 C C . LEU A 1 89 ? -12.602 5.695 12.516 1 95.81 89 LEU A C 1
ATOM 704 O O . LEU A 1 89 ? -12.281 6.879 12.367 1 95.81 89 LEU A O 1
ATOM 708 N N . THR A 1 90 ? -13.57 5.301 13.336 1 96 90 THR A N 1
ATOM 709 C CA . THR A 1 90 ? -14.375 6.262 14.086 1 96 90 THR A CA 1
ATOM 710 C C . THR A 1 90 ? -13.508 7.066 15.047 1 96 90 THR A C 1
ATOM 712 O O . THR A 1 90 ? -13.602 8.289 15.102 1 96 90 THR A O 1
ATOM 715 N N . LYS A 1 91 ? -12.695 6.406 15.727 1 96.44 91 LYS A N 1
ATOM 716 C CA . LYS A 1 91 ? -11.82 7.062 16.688 1 96.44 91 LYS A CA 1
ATOM 717 C C . LYS A 1 91 ? -10.859 8.023 15.992 1 96.44 91 LYS A C 1
ATOM 719 O O . LYS A 1 91 ? -10.602 9.125 16.5 1 96.44 91 LYS A O 1
ATOM 724 N N . ILE A 1 92 ? -10.336 7.629 14.852 1 96.5 92 ILE A N 1
ATOM 725 C CA . ILE A 1 92 ? -9.422 8.461 14.086 1 96.5 92 ILE A CA 1
ATOM 726 C C . ILE A 1 92 ? -10.125 9.75 13.656 1 96.5 92 ILE A C 1
ATOM 728 O O . ILE A 1 92 ? -9.586 10.844 13.82 1 96.5 92 ILE A O 1
ATOM 732 N N . ARG A 1 93 ? -11.328 9.594 13.227 1 95.88 93 ARG A N 1
ATOM 733 C CA . ARG A 1 93 ? -12.109 10.742 12.781 1 95.88 93 ARG A CA 1
ATOM 734 C C . ARG A 1 93 ? -12.477 11.648 13.945 1 95.88 93 ARG A C 1
ATOM 736 O O . ARG A 1 93 ? -12.43 12.875 13.828 1 95.88 93 ARG A O 1
ATOM 743 N N . GLU A 1 94 ? -12.766 11.078 15.062 1 95.81 94 GLU A N 1
ATOM 744 C CA . GLU A 1 94 ? -13.219 11.828 16.234 1 95.81 94 GLU A CA 1
ATOM 745 C C . GLU A 1 94 ? -12.078 12.594 16.875 1 95.81 94 GLU A C 1
ATOM 747 O O . GLU A 1 94 ? -12.305 13.594 17.578 1 95.81 94 GLU A O 1
ATOM 752 N N . ARG A 1 95 ? -10.906 12.172 16.641 1 95.56 95 ARG A N 1
ATOM 753 C CA . ARG A 1 95 ? -9.734 12.82 17.234 1 95.56 95 ARG A CA 1
ATOM 754 C C . ARG A 1 95 ? -9.391 14.109 16.5 1 95.56 95 ARG A C 1
ATOM 756 O O . ARG A 1 95 ? -8.633 14.938 17.016 1 95.56 95 ARG A O 1
ATOM 763 N N . ALA A 1 96 ? -9.938 14.242 15.359 1 95.69 96 ALA A N 1
ATOM 764 C CA . ALA A 1 96 ? -9.633 15.422 14.547 1 95.69 96 ALA A CA 1
ATOM 765 C C . ALA A 1 96 ? -10.203 16.688 15.188 1 95.69 96 ALA A C 1
ATOM 767 O O . ALA A 1 96 ? -11.328 16.688 15.688 1 95.69 96 ALA A O 1
ATOM 768 N N . THR A 1 97 ? -9.391 17.734 15.227 1 93.75 97 THR A N 1
ATOM 769 C CA . THR A 1 97 ? -9.859 19.047 15.672 1 93.75 97 THR A CA 1
ATOM 770 C C . THR A 1 97 ? -10.695 19.703 14.586 1 93.75 97 THR A C 1
ATOM 772 O O . THR A 1 97 ? -11.695 20.359 14.883 1 93.75 97 THR A O 1
ATOM 775 N N . GLN A 1 98 ? -10.273 19.516 13.383 1 91.69 98 GLN A N 1
ATOM 776 C CA . GLN A 1 98 ? -10.969 20.047 12.219 1 91.69 98 GLN A CA 1
ATOM 777 C C . GLN A 1 98 ? -10.859 19.109 11.023 1 91.69 98 GLN A C 1
ATOM 779 O O . GLN A 1 98 ? -9.781 18.578 10.75 1 91.69 98 GLN A O 1
ATOM 784 N N . THR A 1 99 ? -11.984 18.906 10.406 1 94.94 99 THR A N 1
ATOM 785 C CA . THR A 1 99 ? -12 18.109 9.18 1 94.94 99 THR A CA 1
ATOM 786 C C . THR A 1 99 ? -11.984 19.016 7.953 1 94.94 99 THR A C 1
ATOM 788 O O . THR A 1 99 ? -12.781 19.953 7.855 1 94.94 99 THR A O 1
ATOM 791 N N . LEU A 1 100 ? -11.078 18.703 7.062 1 95.19 100 LEU A N 1
ATOM 792 C CA . LEU A 1 100 ? -10.906 19.531 5.871 1 95.19 100 LEU A CA 1
ATOM 793 C C . LEU A 1 100 ? -11.641 18.938 4.68 1 95.19 100 LEU A C 1
ATOM 795 O O . LEU A 1 100 ? -11.719 17.703 4.543 1 95.19 100 LEU A O 1
ATOM 799 N N . GLY A 1 101 ? -12.18 19.812 3.834 1 93.62 101 GLY A N 1
ATOM 800 C CA . GLY A 1 101 ? -12.828 19.438 2.59 1 93.62 101 GLY A CA 1
ATOM 801 C C . GLY A 1 101 ? -12.055 19.875 1.357 1 93.62 101 GLY A C 1
ATOM 802 O O . GLY A 1 101 ? -10.898 20.281 1.458 1 93.62 101 GLY A O 1
ATOM 803 N N . PRO A 1 102 ? -12.68 19.641 0.21 1 92.75 102 PRO A N 1
ATOM 804 C CA . PRO A 1 102 ? -12 19.938 -1.053 1 92.75 102 PRO A CA 1
ATOM 805 C C . PRO A 1 102 ? -11.758 21.438 -1.263 1 92.75 102 PRO A C 1
ATOM 807 O O . PRO A 1 102 ? -10.875 21.812 -2.037 1 92.75 102 PRO A O 1
ATOM 810 N N . ASP A 1 103 ? -12.469 22.281 -0.564 1 91.62 103 ASP A N 1
ATOM 811 C CA . ASP A 1 103 ? -12.391 23.719 -0.81 1 91.62 103 ASP A CA 1
ATOM 812 C C . ASP A 1 103 ? -11.547 24.406 0.25 1 91.62 103 ASP A C 1
ATOM 814 O O . ASP A 1 103 ? -11.68 25.625 0.467 1 91.62 103 ASP A O 1
ATOM 818 N N . VAL A 1 104 ? -10.68 23.734 0.785 1 89.5 104 VAL A N 1
ATOM 819 C CA . VAL A 1 104 ? -9.875 24.312 1.854 1 89.5 104 VAL A CA 1
ATOM 820 C C . VAL A 1 104 ? -8.93 25.359 1.273 1 89.5 104 VAL A C 1
ATOM 822 O O . VAL A 1 104 ? -8.367 25.156 0.192 1 89.5 104 VAL A O 1
ATOM 825 N N . SER A 1 105 ? -8.844 26.5 1.95 1 88.75 105 SER A N 1
ATOM 826 C CA . SER A 1 105 ? -7.879 27.547 1.608 1 88.75 105 SER A CA 1
ATOM 827 C C . SER A 1 105 ? -6.516 27.25 2.23 1 88.75 105 SER A C 1
ATOM 829 O O . SER A 1 105 ? -6.398 27.109 3.449 1 88.75 105 SER A O 1
ATOM 831 N N . PHE A 1 106 ? -5.453 27.281 1.419 1 87.12 106 PHE A N 1
ATOM 832 C CA . PHE A 1 106 ? -4.117 26.969 1.917 1 87.12 106 PHE A CA 1
ATOM 833 C C . PHE A 1 106 ? -3.59 28.109 2.789 1 87.12 106 PHE A C 1
ATOM 835 O O . PHE A 1 106 ? -2.838 27.875 3.738 1 87.12 106 PHE A O 1
ATOM 842 N N . ILE A 1 107 ? -3.943 29.312 2.512 1 83.5 107 ILE A N 1
ATOM 843 C CA . ILE A 1 107 ? -3.527 30.453 3.326 1 83.5 107 ILE A CA 1
ATOM 844 C C . ILE A 1 107 ? -4.098 30.312 4.734 1 83.5 107 ILE A C 1
ATOM 846 O O . ILE A 1 107 ? -3.373 30.453 5.723 1 83.5 107 ILE A O 1
ATOM 850 N N . SER A 1 108 ? -5.359 30 4.727 1 84 108 SER A N 1
ATOM 851 C CA . SER A 1 108 ? -6.004 29.812 6.023 1 84 108 SER A CA 1
ATOM 852 C C . SER A 1 108 ? -5.414 28.625 6.77 1 84 108 SER A C 1
ATOM 854 O O . SER A 1 108 ? -5.234 28.672 7.988 1 84 108 SER A O 1
ATOM 856 N N . LEU A 1 109 ? -5.105 27.625 6.031 1 86.25 109 LEU A N 1
ATOM 857 C CA . LEU A 1 109 ? -4.578 26.391 6.633 1 86.25 109 LEU A CA 1
ATOM 858 C C . LEU A 1 109 ? -3.219 26.641 7.273 1 86.25 109 LEU A C 1
ATOM 860 O O . LEU A 1 109 ? -2.965 26.203 8.391 1 86.25 109 LEU A O 1
ATOM 864 N N . THR A 1 110 ? -2.408 27.344 6.59 1 84.06 110 THR A N 1
ATOM 865 C CA . THR A 1 110 ? -1.066 27.625 7.094 1 84.06 110 THR A CA 1
ATOM 866 C C . THR A 1 110 ? -1.125 28.516 8.328 1 84.06 110 THR A C 1
ATOM 868 O O . THR A 1 110 ? -0.396 28.297 9.297 1 84.06 110 THR A O 1
ATOM 871 N N . GLN A 1 111 ? -1.955 29.5 8.297 1 82.19 111 GLN A N 1
ATOM 872 C CA . GLN A 1 111 ? -2.115 30.391 9.43 1 82.19 111 GLN A CA 1
ATOM 873 C C . GLN A 1 111 ? -2.689 29.656 10.641 1 82.19 111 GLN A C 1
ATOM 875 O O . GLN A 1 111 ? -2.236 29.859 11.766 1 82.19 111 GLN A O 1
ATOM 880 N N . TRP A 1 112 ? -3.639 28.859 10.273 1 78.44 112 TRP A N 1
ATOM 881 C CA . TRP A 1 112 ? -4.289 28.109 11.344 1 78.44 112 TRP A CA 1
ATOM 882 C C . TRP A 1 112 ? -3.32 27.109 11.984 1 78.44 112 TRP A C 1
ATOM 884 O O . TRP A 1 112 ? -3.295 26.969 13.203 1 78.44 112 TRP A O 1
ATOM 894 N N . LYS A 1 113 ? -2.562 26.453 11.18 1 81.38 113 LYS A N 1
ATOM 895 C CA . LYS A 1 113 ? -1.603 25.469 11.672 1 81.38 113 LYS A CA 1
ATOM 896 C C . LYS A 1 113 ? -0.594 26.125 12.617 1 81.38 113 LYS A C 1
ATOM 898 O O . LYS A 1 113 ? -0.174 25.5 13.602 1 81.38 113 LYS A O 1
ATOM 903 N N . LYS A 1 114 ? -0.268 27.344 12.445 1 81.81 114 LYS A N 1
ATOM 904 C CA . LYS A 1 114 ? 0.716 28.062 13.25 1 81.81 114 LYS A CA 1
ATOM 905 C C . LYS A 1 114 ? 0.106 28.531 14.562 1 81.81 114 LYS A C 1
ATOM 907 O O . LYS A 1 114 ? 0.798 28.625 15.578 1 81.81 114 LYS A O 1
ATOM 912 N N . LYS A 1 115 ? -1.171 28.75 14.516 1 82.44 115 LYS A N 1
ATOM 913 C CA . LYS A 1 115 ? -1.805 29.406 15.648 1 82.44 115 LYS A CA 1
ATOM 914 C C . LYS A 1 115 ? -2.529 28.406 16.547 1 82.44 115 LYS A C 1
ATOM 916 O O . LYS A 1 115 ? -2.926 28.75 17.656 1 82.44 115 LYS A O 1
ATOM 921 N N . ASN A 1 116 ? -2.783 27.297 15.969 1 83.44 116 ASN A N 1
ATOM 922 C CA . ASN A 1 116 ? -3.598 26.328 16.703 1 83.44 116 ASN A CA 1
ATOM 923 C C . ASN A 1 116 ? -2.85 25.016 16.922 1 83.44 116 ASN A C 1
ATOM 925 O O . ASN A 1 116 ? -1.747 24.828 16.406 1 83.44 116 ASN A O 1
ATOM 929 N N . GLU A 1 117 ? -3.494 24.312 17.844 1 87.38 117 GLU A N 1
ATOM 930 C CA . GLU A 1 117 ? -3.012 22.953 18.094 1 87.38 117 GLU A CA 1
ATOM 931 C C . GLU A 1 117 ? -4.062 21.922 17.703 1 87.38 117 GLU A C 1
ATOM 933 O O . GLU A 1 117 ? -5.23 22.25 17.516 1 87.38 117 GLU A O 1
ATOM 938 N N . GLY A 1 118 ? -3.592 20.75 17.5 1 93.06 118 GLY A N 1
ATOM 939 C CA . GLY A 1 118 ? -4.523 19.672 17.219 1 93.06 118 GLY A CA 1
ATOM 940 C C . GLY A 1 118 ? -4.301 19.016 15.867 1 93.06 118 GLY A C 1
ATOM 941 O O . GLY A 1 118 ? -3.189 19.047 15.328 1 93.06 118 GLY A O 1
ATOM 942 N N . ILE A 1 119 ? -5.363 18.328 15.43 1 95.06 119 ILE A N 1
ATOM 943 C CA . ILE A 1 119 ? -5.25 17.547 14.203 1 95.06 119 ILE A CA 1
ATOM 944 C C . ILE A 1 119 ? -6.211 18.109 13.148 1 95.06 119 ILE A C 1
ATOM 946 O O . ILE A 1 119 ? -7.426 18.109 13.352 1 95.06 119 ILE A O 1
ATOM 950 N N . TYR A 1 120 ? -5.641 18.625 12.086 1 94.5 120 TYR A N 1
ATOM 951 C CA . TYR A 1 120 ? -6.41 18.859 10.867 1 94.5 120 TYR A CA 1
ATOM 952 C C . TYR A 1 120 ? -6.48 17.578 10.031 1 94.5 120 TYR A C 1
ATOM 954 O O . TYR A 1 120 ? -5.449 17.047 9.617 1 94.5 120 TYR A O 1
ATOM 962 N N . PHE A 1 121 ? -7.738 17.297 9.828 1 97 121 PHE A N 1
ATOM 963 C CA . PHE A 1 121 ? -7.965 15.969 9.266 1 97 121 PHE A CA 1
ATOM 964 C C . PHE A 1 121 ? -8.547 16.078 7.859 1 97 121 PHE A C 1
ATOM 966 O O . PHE A 1 121 ? -9.469 16.844 7.617 1 97 121 PHE A O 1
ATOM 973 N N . ILE A 1 122 ? -7.883 15.305 6.914 1 96.44 122 ILE A N 1
ATOM 974 C CA . ILE A 1 122 ? -8.461 15.188 5.578 1 96.44 122 ILE A CA 1
ATOM 975 C C . ILE A 1 122 ? -8.461 13.727 5.137 1 96.44 122 ILE A C 1
ATOM 977 O O . ILE A 1 122 ? -7.496 13 5.379 1 96.44 122 ILE A O 1
ATOM 981 N N . GLU A 1 123 ? -9.562 13.328 4.559 1 96.12 123 GLU A N 1
ATOM 982 C CA . GLU A 1 123 ? -9.703 11.969 4.047 1 96.12 123 GLU A CA 1
ATOM 983 C C . GLU A 1 123 ? -9.625 11.945 2.523 1 96.12 123 GLU A C 1
ATOM 985 O O . GLU A 1 123 ? -10.234 12.773 1.848 1 96.12 123 GLU A O 1
ATOM 990 N N . ALA A 1 124 ? -8.812 11.031 2.033 1 95.12 124 ALA A N 1
ATOM 991 C CA . ALA A 1 124 ? -8.711 10.875 0.583 1 95.12 124 ALA A CA 1
ATOM 992 C C . ALA A 1 124 ? -10.031 10.375 -0.003 1 95.12 124 ALA A C 1
ATOM 994 O O . ALA A 1 124 ? -10.555 9.344 0.419 1 95.12 124 ALA A O 1
ATOM 995 N N . ALA A 1 125 ? -10.531 11.109 -0.888 1 93.56 125 ALA A N 1
ATOM 996 C CA . ALA A 1 125 ? -11.75 10.844 -1.645 1 93.56 125 ALA A CA 1
ATOM 997 C C . ALA A 1 125 ? -11.688 11.477 -3.029 1 93.56 125 ALA A C 1
ATOM 999 O O . ALA A 1 125 ? -10.805 12.297 -3.305 1 93.56 125 ALA A O 1
ATOM 1000 N N . PRO A 1 126 ? -12.547 10.992 -3.918 1 92.25 126 PRO A N 1
ATOM 1001 C CA . PRO A 1 126 ? -12.492 11.539 -5.273 1 92.25 126 PRO A CA 1
ATOM 1002 C C . PRO A 1 126 ? -12.531 13.062 -5.297 1 92.25 126 PRO A C 1
ATOM 1004 O O . PRO A 1 126 ? -11.844 13.695 -6.105 1 92.25 126 PRO A O 1
ATOM 1007 N N . ASP A 1 127 ? -13.25 13.648 -4.391 1 93.06 127 ASP A N 1
ATOM 1008 C CA . ASP A 1 127 ? -13.422 15.102 -4.434 1 93.06 127 ASP A CA 1
ATOM 1009 C C . ASP A 1 127 ? -12.289 15.805 -3.691 1 93.06 127 ASP A C 1
ATOM 1011 O O . ASP A 1 127 ? -12.141 17.031 -3.787 1 93.06 127 ASP A O 1
ATOM 1015 N N . THR A 1 128 ? -11.453 15.07 -2.967 1 93.69 128 THR A N 1
ATOM 1016 C CA . THR A 1 128 ? -10.398 15.727 -2.199 1 93.69 128 THR A CA 1
ATOM 1017 C C . THR A 1 128 ? -9.031 15.43 -2.797 1 93.69 128 THR A C 1
ATOM 1019 O O . THR A 1 128 ? -8.016 15.953 -2.328 1 93.69 128 THR A O 1
ATOM 1022 N N . ILE A 1 129 ? -8.93 14.656 -3.84 1 90.5 129 ILE A N 1
ATOM 1023 C CA . ILE A 1 129 ? -7.656 14.203 -4.391 1 90.5 129 ILE A CA 1
ATOM 1024 C C . ILE A 1 129 ? -6.844 15.406 -4.867 1 90.5 129 ILE A C 1
ATOM 1026 O O . ILE A 1 129 ? -5.633 15.477 -4.637 1 90.5 129 ILE A O 1
ATOM 1030 N N . SER A 1 130 ? -7.48 16.375 -5.488 1 88.06 130 SER A N 1
ATOM 1031 C CA . SER A 1 130 ? -6.77 17.516 -6.027 1 88.06 130 SER A CA 1
ATOM 1032 C C . SER A 1 130 ? -6.145 18.359 -4.914 1 88.06 130 SER A C 1
ATOM 1034 O O . SER A 1 130 ? -4.984 18.766 -5.008 1 88.06 130 SER A O 1
ATOM 1036 N N . VAL A 1 131 ? -6.93 18.578 -3.914 1 91.62 131 VAL A N 1
ATOM 1037 C CA . VAL A 1 131 ? -6.426 19.406 -2.826 1 91.62 131 VAL A CA 1
ATOM 1038 C C . VAL A 1 131 ? -5.328 18.656 -2.072 1 91.62 131 VAL A C 1
ATOM 1040 O O . VAL A 1 131 ? -4.359 19.266 -1.611 1 91.62 131 VAL A O 1
ATOM 1043 N N . ILE A 1 132 ? -5.465 17.359 -1.925 1 91.25 132 ILE A N 1
ATOM 1044 C CA . ILE A 1 132 ? -4.457 16.547 -1.253 1 91.25 132 ILE A CA 1
ATOM 1045 C C . ILE A 1 132 ? -3.15 16.594 -2.041 1 91.25 132 ILE A C 1
ATOM 1047 O O . ILE A 1 132 ? -2.07 16.719 -1.458 1 91.25 132 ILE A O 1
ATOM 1051 N N . SER A 1 133 ? -3.26 16.5 -3.322 1 87.5 133 SER A N 1
ATOM 1052 C CA . SER A 1 133 ? -2.074 16.625 -4.16 1 87.5 133 SER A CA 1
ATOM 1053 C C . SER A 1 133 ? -1.364 17.953 -3.92 1 87.5 133 SER A C 1
ATOM 1055 O O . SER A 1 133 ? -0.135 18 -3.834 1 87.5 133 SER A O 1
ATOM 1057 N N . SER A 1 134 ? -2.145 18.969 -3.83 1 87.5 134 SER A N 1
ATOM 1058 C CA . SER A 1 134 ? -1.582 20.281 -3.549 1 87.5 134 SER A CA 1
ATOM 1059 C C . SER A 1 134 ? -0.942 20.328 -2.166 1 87.5 134 SER A C 1
ATOM 1061 O O . SER A 1 134 ? 0.106 20.953 -1.979 1 87.5 134 SER A O 1
ATOM 1063 N N . MET A 1 135 ? -1.562 19.703 -1.21 1 89.88 135 MET A N 1
ATOM 1064 C CA . MET A 1 135 ? -1.024 19.656 0.147 1 89.88 135 MET A CA 1
ATOM 1065 C C . MET A 1 135 ? 0.344 18.984 0.173 1 89.88 135 MET A C 1
ATOM 1067 O O . MET A 1 135 ? 1.224 19.391 0.938 1 89.88 135 MET A O 1
ATOM 1071 N N . PHE A 1 136 ? 0.456 17.969 -0.618 1 88.12 136 PHE A N 1
ATOM 1072 C CA . PHE A 1 136 ? 1.754 17.312 -0.696 1 88.12 136 PHE A CA 1
ATOM 1073 C C . PHE A 1 136 ? 2.775 18.219 -1.385 1 88.12 136 PHE A C 1
ATOM 1075 O O . PHE A 1 136 ? 3.939 18.266 -0.981 1 88.12 136 PHE A O 1
ATOM 1082 N N . ARG A 1 137 ? 2.355 18.922 -2.377 1 83.62 137 ARG A N 1
ATOM 1083 C CA . ARG A 1 137 ? 3.248 19.812 -3.105 1 83.62 137 ARG A CA 1
ATOM 1084 C C . ARG A 1 137 ? 3.795 20.906 -2.189 1 83.62 137 ARG A C 1
ATOM 1086 O O . ARG A 1 137 ? 4.938 21.344 -2.346 1 83.62 137 ARG A O 1
ATOM 1093 N N . TYR A 1 138 ? 3.033 21.312 -1.243 1 83.94 138 TYR A N 1
ATOM 1094 C CA . TYR A 1 138 ? 3.432 22.406 -0.351 1 83.94 138 TYR A CA 1
ATOM 1095 C C . TYR A 1 138 ? 3.943 21.844 0.976 1 83.94 138 TYR A C 1
ATOM 1097 O O . TYR A 1 138 ? 4.09 22.594 1.947 1 83.94 138 TYR A O 1
ATOM 1105 N N . TRP A 1 139 ? 4.066 20.562 1.085 1 85.94 139 TRP A N 1
ATOM 1106 C CA . TRP A 1 139 ? 4.66 19.891 2.232 1 85.94 139 TRP A CA 1
ATOM 1107 C C . TRP A 1 139 ? 3.844 20.141 3.496 1 85.94 139 TRP A C 1
ATOM 1109 O O . TRP A 1 139 ? 4.406 20.375 4.566 1 85.94 139 TRP A O 1
ATOM 1119 N N . LEU A 1 140 ? 2.576 20.062 3.305 1 89.5 140 LEU A N 1
ATOM 1120 C CA . LEU A 1 140 ? 1.707 20.406 4.426 1 89.5 140 LEU A CA 1
ATOM 1121 C C . LEU A 1 140 ? 1.297 19.156 5.191 1 89.5 140 LEU A C 1
ATOM 1123 O O . LEU A 1 140 ? 0.906 19.234 6.359 1 89.5 140 LEU A O 1
ATOM 1127 N N . VAL A 1 141 ? 1.397 18 4.621 1 92.19 141 VAL A N 1
ATOM 1128 C CA . VAL A 1 141 ? 0.947 16.766 5.266 1 92.19 141 VAL A CA 1
ATOM 1129 C C . VAL A 1 141 ? 1.998 16.297 6.27 1 92.19 141 VAL A C 1
ATOM 1131 O O . VAL A 1 141 ? 3.156 16.078 5.906 1 92.19 141 VAL A O 1
ATOM 1134 N N . ASP A 1 142 ? 1.546 16.062 7.5 1 93.81 142 ASP A N 1
ATOM 1135 C CA . ASP A 1 142 ? 2.463 15.68 8.57 1 93.81 142 ASP A CA 1
ATOM 1136 C C . ASP A 1 142 ? 2.33 14.195 8.898 1 93.81 142 ASP A C 1
ATOM 1138 O O . ASP A 1 142 ? 3.299 13.562 9.32 1 93.81 142 ASP A O 1
ATOM 1142 N N . GLU A 1 143 ? 1.188 13.688 8.789 1 96.56 143 GLU A N 1
ATOM 1143 C CA . GLU A 1 143 ? 0.891 12.305 9.156 1 96.56 143 GLU A CA 1
ATOM 1144 C C . GLU A 1 143 ? 0.005 11.633 8.109 1 96.56 143 GLU A C 1
ATOM 1146 O O . GLU A 1 143 ? -0.846 12.281 7.496 1 96.56 143 GLU A O 1
ATOM 1151 N N . ILE A 1 144 ? 0.259 10.344 7.949 1 96.25 144 ILE A N 1
ATOM 1152 C CA . ILE A 1 144 ? -0.55 9.531 7.047 1 96.25 144 ILE A CA 1
ATOM 1153 C C . ILE A 1 144 ? -1.064 8.297 7.785 1 96.25 144 ILE A C 1
ATOM 1155 O O . ILE A 1 144 ? -0.294 7.598 8.445 1 96.25 144 ILE A O 1
ATOM 1159 N N . ILE A 1 145 ? -2.318 8.102 7.773 1 97.81 145 ILE A N 1
ATOM 1160 C CA . ILE A 1 145 ? -2.93 6.832 8.148 1 97.81 145 ILE A CA 1
ATOM 1161 C C . ILE A 1 145 ? -3.438 6.117 6.898 1 97.81 145 ILE A C 1
ATOM 1163 O O . ILE A 1 145 ? -4.367 6.586 6.242 1 97.81 145 ILE A O 1
ATOM 1167 N N . LEU A 1 146 ? -2.797 5.027 6.625 1 96.31 146 LEU A N 1
ATOM 1168 C CA . LEU A 1 146 ? -3.084 4.289 5.402 1 96.31 146 LEU A CA 1
ATOM 1169 C C . LEU A 1 146 ? -3.74 2.947 5.715 1 96.31 146 LEU A C 1
ATOM 1171 O O . LEU A 1 146 ? -3.168 2.125 6.434 1 96.31 146 LEU A O 1
ATOM 1175 N N . PHE A 1 147 ? -4.973 2.768 5.238 1 96.19 147 PHE A N 1
ATOM 1176 C CA . PHE A 1 147 ? -5.605 1.455 5.242 1 96.19 147 PHE A CA 1
ATOM 1177 C C . PHE A 1 147 ? -5.391 0.747 3.908 1 96.19 147 PHE A C 1
ATOM 1179 O O . PHE A 1 147 ? -5.664 1.311 2.848 1 96.19 147 PHE A O 1
ATOM 1186 N N . VAL A 1 148 ? -4.887 -0.428 3.969 1 94.69 148 VAL A N 1
ATOM 1187 C CA . VAL A 1 148 ? -4.711 -1.247 2.773 1 94.69 148 VAL A CA 1
ATOM 1188 C C . VAL A 1 148 ? -5.715 -2.398 2.783 1 94.69 148 VAL A C 1
ATOM 1190 O O . VAL A 1 148 ? -5.637 -3.289 3.633 1 94.69 148 VAL A O 1
ATOM 1193 N N . ALA A 1 149 ? -6.625 -2.359 1.841 1 94.5 149 ALA A N 1
ATOM 1194 C CA . ALA A 1 149 ? -7.637 -3.402 1.717 1 94.5 149 ALA A CA 1
ATOM 1195 C C . ALA A 1 149 ? -7.156 -4.531 0.811 1 94.5 149 ALA A C 1
ATOM 1197 O O . ALA A 1 149 ? -6.5 -4.285 -0.204 1 94.5 149 ALA A O 1
ATOM 1198 N N . PRO A 1 150 ? -7.484 -5.707 1.119 1 93.62 150 PRO A N 1
ATOM 1199 C CA . PRO A 1 150 ? -6.984 -6.867 0.376 1 93.62 150 PRO A CA 1
ATOM 1200 C C . PRO A 1 150 ? -7.773 -7.129 -0.905 1 93.62 150 PRO A C 1
ATOM 1202 O O . PRO A 1 150 ? -8.273 -8.234 -1.109 1 93.62 150 PRO A O 1
ATOM 1205 N N . TYR A 1 151 ? -7.797 -6.098 -1.695 1 90.88 151 TYR A N 1
ATOM 1206 C CA . TYR A 1 151 ? -8.492 -6.133 -2.977 1 90.88 151 TYR A CA 1
ATOM 1207 C C . TYR A 1 151 ? -7.609 -5.598 -4.094 1 90.88 151 TYR A C 1
ATOM 1209 O O . TYR A 1 151 ? -6.758 -4.734 -3.861 1 90.88 151 TYR A O 1
ATOM 1217 N N . ILE A 1 152 ? -7.84 -6.223 -5.211 1 88.88 152 ILE A N 1
ATOM 1218 C CA . ILE A 1 152 ? -7.363 -5.594 -6.438 1 88.88 152 ILE A CA 1
ATOM 1219 C C . ILE A 1 152 ? -8.539 -5.004 -7.211 1 88.88 152 ILE A C 1
ATOM 1221 O O . ILE A 1 152 ? -9.445 -5.73 -7.617 1 88.88 152 ILE A O 1
ATOM 1225 N N . GLN A 1 153 ? -8.523 -3.736 -7.359 1 87.25 153 GLN A N 1
ATOM 1226 C CA . GLN A 1 153 ? -9.625 -3 -7.957 1 87.25 153 GLN A CA 1
ATOM 1227 C C . GLN A 1 153 ? -9.469 -2.9 -9.469 1 87.25 153 GLN A C 1
ATOM 1229 O O . GLN A 1 153 ? -10.453 -2.945 -10.211 1 87.25 153 GLN A O 1
ATOM 1234 N N . GLY A 1 154 ? -8.352 -2.865 -9.969 1 82.31 154 GLY A N 1
ATOM 1235 C CA . GLY A 1 154 ? -8.047 -2.895 -11.391 1 82.31 154 GLY A CA 1
ATOM 1236 C C . GLY A 1 154 ? -8.188 -1.54 -12.062 1 82.31 154 GLY A C 1
ATOM 1237 O O . GLY A 1 154 ? -7.609 -1.304 -13.125 1 82.31 154 GLY A O 1
ATOM 1238 N N . ASP A 1 155 ? -8.992 -0.665 -11.547 1 81.5 155 ASP A N 1
ATOM 1239 C CA . ASP A 1 155 ? -9.195 0.664 -12.117 1 81.5 155 ASP A CA 1
ATOM 1240 C C . ASP A 1 155 ? -9.656 1.652 -11.047 1 81.5 155 ASP A C 1
ATOM 1242 O O . ASP A 1 155 ? -9.82 1.283 -9.883 1 81.5 155 ASP A O 1
ATOM 1246 N N . GLY A 1 156 ? -9.633 2.941 -11.445 1 85.44 156 GLY A N 1
ATOM 1247 C CA . GLY A 1 156 ? -10.141 3.945 -10.523 1 85.44 156 GLY A CA 1
ATOM 1248 C C . GLY A 1 156 ? -9.172 5.098 -10.312 1 85.44 156 GLY A C 1
ATOM 1249 O O . GLY A 1 156 ? -8.406 5.441 -11.203 1 85.44 156 GLY A O 1
ATOM 1250 N N . ILE A 1 157 ? -9.406 5.652 -9.117 1 85.94 157 ILE A N 1
ATOM 1251 C CA . ILE A 1 157 ? -8.633 6.848 -8.789 1 85.94 157 ILE A CA 1
ATOM 1252 C C . ILE A 1 157 ? -7.395 6.453 -7.988 1 85.94 157 ILE A C 1
ATOM 1254 O O . ILE A 1 157 ? -7.477 5.637 -7.07 1 85.94 157 ILE A O 1
ATOM 1258 N N . ARG A 1 158 ? -6.246 6.926 -8.414 1 82.94 158 ARG A N 1
ATOM 1259 C CA . ARG A 1 158 ? -5.012 6.719 -7.668 1 82.94 158 ARG A CA 1
ATOM 1260 C C . ARG A 1 158 ? -4.699 7.922 -6.789 1 82.94 158 ARG A C 1
ATOM 1262 O O . ARG A 1 158 ? -4.965 9.062 -7.172 1 82.94 158 ARG A O 1
ATOM 1269 N N . LEU A 1 159 ? -4.004 7.441 -5.676 1 72.75 159 LEU A N 1
ATOM 1270 C CA . LEU A 1 159 ? -3.574 8.492 -4.762 1 72.75 159 LEU A CA 1
ATOM 1271 C C . LEU A 1 159 ? -2.266 9.117 -5.23 1 72.75 159 LEU A C 1
ATOM 1273 O O . LEU A 1 159 ? -1.435 8.445 -5.844 1 72.75 159 LEU A O 1
ATOM 1277 N N . PHE A 1 160 ? -2.055 10.359 -5.324 1 69.69 160 PHE A N 1
ATOM 1278 C CA . PHE A 1 160 ? -0.767 11.031 -5.457 1 69.69 160 PHE A CA 1
ATOM 1279 C C . PHE A 1 160 ? -0.409 11.234 -6.922 1 69.69 160 PHE A C 1
ATOM 1281 O O . PHE A 1 160 ? 0.717 10.945 -7.336 1 69.69 160 PHE A O 1
ATOM 1288 N N . THR A 1 161 ? -1.265 11.32 -7.852 1 64.31 161 THR A N 1
ATOM 1289 C CA . THR A 1 161 ? -1.02 11.438 -9.289 1 64.31 161 THR A CA 1
ATOM 1290 C C . THR A 1 161 ? -0.155 12.656 -9.586 1 64.31 161 THR A C 1
ATOM 1292 O O . THR A 1 161 ? 0.519 12.711 -10.617 1 64.31 161 THR A O 1
ATOM 1295 N N . GLU A 1 162 ? 0.252 13.508 -8.641 1 60.84 162 GLU A N 1
ATOM 1296 C CA . GLU A 1 162 ? 1.063 14.688 -8.922 1 60.84 162 GLU A CA 1
ATOM 1297 C C . GLU A 1 162 ? 1.761 15.195 -7.66 1 60.84 162 GLU A C 1
ATOM 1299 O O . GLU A 1 162 ? 1.432 16.266 -7.148 1 60.84 162 GLU A O 1
ATOM 1304 N N . ILE A 1 163 ? 2.5 14.227 -7.129 1 61.28 163 ILE A N 1
ATOM 1305 C CA . ILE A 1 163 ? 3.115 14.719 -5.898 1 61.28 163 ILE A CA 1
ATOM 1306 C C . ILE A 1 163 ? 4.547 15.164 -6.184 1 61.28 163 ILE A C 1
ATOM 1308 O O . ILE A 1 163 ? 5.266 14.516 -6.941 1 61.28 163 ILE A O 1
ATOM 1312 N N . PRO A 1 164 ? 4.906 16.469 -5.934 1 56.12 164 PRO A N 1
ATOM 1313 C CA . PRO A 1 164 ? 6.168 17.078 -6.363 1 56.12 164 PRO A CA 1
ATOM 1314 C C . PRO A 1 164 ? 7.379 16.188 -6.09 1 56.12 164 PRO A C 1
ATOM 1316 O O . PRO A 1 164 ? 8.25 16.047 -6.949 1 56.12 164 PRO A O 1
ATOM 1319 N N . GLY A 1 165 ? 7.746 15.875 -4.605 1 64.56 165 GLY A N 1
ATOM 1320 C CA . GLY A 1 165 ? 9.07 15.328 -4.34 1 64.56 165 GLY A CA 1
ATOM 1321 C C . GLY A 1 165 ? 9.047 14.188 -3.344 1 64.56 165 GLY A C 1
ATOM 1322 O O . GLY A 1 165 ? 8.047 13.969 -2.654 1 64.56 165 GLY A O 1
ATOM 1323 N N . PRO A 1 166 ? 10.023 13.469 -3.42 1 76.5 166 PRO A N 1
ATOM 1324 C CA . PRO A 1 166 ? 10.258 12.336 -2.521 1 76.5 166 PRO A CA 1
ATOM 1325 C C . PRO A 1 166 ? 10.32 12.75 -1.053 1 76.5 166 PRO A C 1
ATOM 1327 O O . PRO A 1 166 ? 10.797 13.844 -0.733 1 76.5 166 PRO A O 1
ATOM 1330 N N . SER A 1 167 ? 9.57 12.102 -0.218 1 86.19 167 SER A N 1
ATOM 1331 C CA . SER A 1 167 ? 9.656 12.297 1.226 1 86.19 167 SER A CA 1
ATOM 1332 C C . SER A 1 167 ? 9.773 10.969 1.96 1 86.19 167 SER A C 1
ATOM 1334 O O . SER A 1 167 ? 9.297 9.938 1.472 1 86.19 167 SER A O 1
ATOM 1336 N N . SER A 1 168 ? 10.438 11.102 3.156 1 89.69 168 SER A N 1
ATOM 1337 C CA . SER A 1 168 ? 10.594 9.93 4.012 1 89.69 168 SER A CA 1
ATOM 1338 C C . SER A 1 168 ? 9.664 10 5.215 1 89.69 168 SER A C 1
ATOM 1340 O O . SER A 1 168 ? 9.43 11.07 5.77 1 89.69 168 SER A O 1
ATOM 1342 N N . TRP A 1 169 ? 9.289 8.852 5.582 1 93.75 169 TRP A N 1
ATOM 1343 C CA . TRP A 1 169 ? 8.297 8.742 6.648 1 93.75 169 TRP A CA 1
ATOM 1344 C C . TRP A 1 169 ? 8.695 7.672 7.656 1 93.75 169 TRP A C 1
ATOM 1346 O O . TRP A 1 169 ? 9.383 6.707 7.309 1 93.75 169 TRP A O 1
ATOM 1356 N N . GLU A 1 170 ? 8.336 7.984 8.875 1 95.38 170 GLU A N 1
ATOM 1357 C CA . GLU A 1 170 ? 8.547 7.008 9.938 1 95.38 170 GLU A CA 1
ATOM 1358 C C . GLU A 1 170 ? 7.227 6.383 10.391 1 95.38 170 GLU A C 1
ATOM 1360 O O . GLU A 1 170 ? 6.234 7.09 10.586 1 95.38 170 GLU A O 1
ATOM 1365 N N . MET A 1 171 ? 7.25 5.062 10.555 1 96.12 171 MET A N 1
ATOM 1366 C CA . MET A 1 171 ? 6.043 4.371 10.992 1 96.12 171 MET A CA 1
ATOM 1367 C C . MET A 1 171 ? 5.793 4.609 12.477 1 96.12 171 MET A C 1
ATOM 1369 O O . MET A 1 171 ? 6.691 4.426 13.305 1 96.12 171 MET A O 1
ATOM 1373 N N . THR A 1 172 ? 4.629 5.004 12.773 1 96.69 172 THR A N 1
ATOM 1374 C CA . THR A 1 172 ? 4.285 5.289 14.164 1 96.69 172 THR A CA 1
ATOM 1375 C C . THR A 1 172 ? 3.314 4.246 14.711 1 96.69 172 THR A C 1
ATOM 1377 O O . THR A 1 172 ? 3.076 4.18 15.914 1 96.69 172 THR A O 1
ATOM 1380 N N . GLY A 1 173 ? 2.77 3.398 13.805 1 95.94 173 GLY A N 1
ATOM 1381 C CA . GLY A 1 173 ? 1.842 2.357 14.227 1 95.94 173 GLY A CA 1
ATOM 1382 C C . GLY A 1 173 ? 1.394 1.467 13.078 1 95.94 173 GLY A C 1
ATOM 1383 O O . GLY A 1 173 ? 1.431 1.875 11.914 1 95.94 173 GLY A O 1
ATOM 1384 N N . ASN A 1 174 ? 1.035 0.252 13.438 1 95.62 174 ASN A N 1
ATOM 1385 C CA . ASN A 1 174 ? 0.478 -0.682 12.461 1 95.62 174 ASN A CA 1
ATOM 1386 C C . ASN A 1 174 ? -0.447 -1.698 13.125 1 95.62 174 ASN A C 1
ATOM 1388 O O . ASN A 1 174 ? -0.255 -2.049 14.297 1 95.62 174 ASN A O 1
ATOM 1392 N N . LYS A 1 175 ? -1.421 -2.068 12.383 1 96.31 175 LYS A N 1
ATOM 1393 C CA . LYS A 1 175 ? -2.34 -3.123 12.805 1 96.31 175 LYS A CA 1
ATOM 1394 C C . LYS A 1 175 ? -2.98 -3.807 11.594 1 96.31 175 LYS A C 1
ATOM 1396 O O . LYS A 1 175 ? -3.533 -3.141 10.719 1 96.31 175 LYS A O 1
ATOM 1401 N N . CYS A 1 176 ? -2.803 -5.094 11.547 1 95.56 176 CYS A N 1
ATOM 1402 C CA . CYS A 1 176 ? -3.506 -5.875 10.539 1 95.56 176 CYS A CA 1
ATOM 1403 C C . CYS A 1 176 ? -4.645 -6.672 11.164 1 95.56 176 CYS A C 1
ATOM 1405 O O . CYS A 1 176 ? -4.457 -7.34 12.18 1 95.56 176 CYS A O 1
ATOM 1407 N N . PHE A 1 177 ? -5.715 -6.594 10.516 1 95.62 177 PHE A N 1
ATOM 1408 C CA . PHE A 1 177 ? -6.922 -7.207 11.055 1 95.62 177 PHE A CA 1
ATOM 1409 C C . PHE A 1 177 ? -7.172 -8.562 10.406 1 95.62 177 PHE A C 1
ATOM 1411 O O . PHE A 1 177 ? -6.566 -8.891 9.383 1 95.62 177 PHE A O 1
ATOM 1418 N N . ARG A 1 178 ? -8.078 -9.32 10.969 1 92.44 178 ARG A N 1
ATOM 1419 C CA . ARG A 1 178 ? -8.398 -10.648 10.469 1 92.44 178 ARG A CA 1
ATOM 1420 C C . ARG A 1 178 ? -9.016 -10.586 9.078 1 92.44 178 ARG A C 1
ATOM 1422 O O . ARG A 1 178 ? -8.891 -11.523 8.289 1 92.44 178 ARG A O 1
ATOM 1429 N N . SER A 1 179 ? -9.641 -9.5 8.734 1 92.94 179 SER A N 1
ATOM 1430 C CA . SER A 1 179 ? -10.273 -9.297 7.43 1 92.94 179 SER A CA 1
ATOM 1431 C C . SER A 1 179 ? -9.227 -9.148 6.328 1 92.94 179 SER A C 1
ATOM 1433 O O . SER A 1 179 ? -9.555 -9.172 5.141 1 92.94 179 SER A O 1
ATOM 1435 N N . GLY A 1 180 ? -8 -8.969 6.719 1 93.5 180 GLY A N 1
ATOM 1436 C CA . GLY A 1 180 ? -6.941 -8.742 5.75 1 93.5 180 GLY A CA 1
ATOM 1437 C C . GLY A 1 180 ? -6.648 -7.273 5.52 1 93.5 180 GLY A C 1
ATOM 1438 O O . GLY A 1 180 ? -5.738 -6.93 4.762 1 93.5 180 GLY A O 1
ATOM 1439 N N . ILE A 1 181 ? -7.453 -6.449 6.145 1 95.44 181 ILE A N 1
ATOM 1440 C CA . ILE A 1 181 ? -7.219 -5.012 6.078 1 95.44 181 ILE A CA 1
ATOM 1441 C C . ILE A 1 181 ? -6.082 -4.629 7.023 1 95.44 181 ILE A C 1
ATOM 1443 O O . ILE A 1 181 ? -6.043 -5.078 8.172 1 95.44 181 ILE A O 1
ATOM 1447 N N . CYS A 1 182 ? -5.145 -3.844 6.559 1 96.56 182 CYS A N 1
ATOM 1448 C CA . CYS A 1 182 ? -4.047 -3.373 7.391 1 96.56 182 CYS A CA 1
ATOM 1449 C C . CYS A 1 182 ? -4.078 -1.856 7.531 1 96.56 182 CYS A C 1
ATOM 1451 O O . CYS A 1 182 ? -4.281 -1.143 6.547 1 96.56 182 CYS A O 1
ATOM 1453 N N . ARG A 1 183 ? -3.943 -1.425 8.727 1 97 183 ARG A N 1
ATOM 1454 C CA . ARG A 1 183 ? -3.811 -0.002 9.023 1 97 183 ARG A CA 1
ATOM 1455 C C . ARG A 1 183 ? -2.359 0.363 9.32 1 97 183 ARG A C 1
ATOM 1457 O O . ARG A 1 183 ? -1.745 -0.193 10.234 1 97 183 ARG A O 1
ATOM 1464 N N . LEU A 1 184 ? -1.823 1.275 8.586 1 96.88 184 LEU A N 1
ATOM 1465 C CA . LEU A 1 184 ? -0.453 1.748 8.75 1 96.88 184 LEU A CA 1
ATOM 1466 C C . LEU A 1 184 ? -0.426 3.244 9.047 1 96.88 184 LEU A C 1
ATOM 1468 O O . LEU A 1 184 ? -1.066 4.031 8.352 1 96.88 184 LEU A O 1
ATOM 1472 N N . ALA A 1 185 ? 0.272 3.633 10.039 1 97.88 185 ALA A N 1
ATOM 1473 C CA . ALA A 1 185 ? 0.387 5.039 10.422 1 97.88 185 ALA A CA 1
ATOM 1474 C C . ALA A 1 185 ? 1.826 5.527 10.297 1 97.88 185 ALA A C 1
ATOM 1476 O O . ALA A 1 185 ? 2.76 4.852 10.734 1 97.88 185 ALA A O 1
ATOM 1477 N N . TYR A 1 186 ? 1.908 6.711 9.68 1 96.75 186 TYR A N 1
ATOM 1478 C CA . TYR A 1 186 ? 3.229 7.277 9.438 1 96.75 186 TYR A CA 1
ATOM 1479 C C . TYR A 1 186 ? 3.264 8.758 9.805 1 96.75 186 TYR A C 1
ATOM 1481 O O . TYR A 1 186 ? 2.248 9.453 9.711 1 96.75 186 TYR A O 1
ATOM 1489 N N . LYS A 1 187 ? 4.457 9.195 10.164 1 96.88 187 LYS A N 1
ATOM 1490 C CA . LYS A 1 187 ? 4.742 10.617 10.344 1 96.88 187 LYS A CA 1
ATOM 1491 C C . LYS A 1 187 ? 5.922 11.055 9.484 1 96.88 187 LYS A C 1
ATOM 1493 O O . LYS A 1 187 ? 6.875 10.289 9.297 1 96.88 187 LYS A O 1
ATOM 1498 N N . ARG A 1 188 ? 5.766 12.203 8.953 1 93.81 188 ARG A N 1
ATOM 1499 C CA . ARG A 1 188 ? 6.84 12.703 8.109 1 93.81 188 ARG A CA 1
ATOM 1500 C C . ARG A 1 188 ? 8.117 12.93 8.914 1 93.81 188 ARG A C 1
ATOM 1502 O O . ARG A 1 188 ? 8.07 13.461 10.023 1 93.81 188 ARG A O 1
ATOM 1509 N N . ILE A 1 189 ? 9.211 12.445 8.328 1 87.94 189 ILE A N 1
ATOM 1510 C CA . ILE A 1 189 ? 10.508 12.688 8.953 1 87.94 189 ILE A CA 1
ATOM 1511 C C . ILE A 1 189 ? 11.031 14.062 8.539 1 87.94 189 ILE A C 1
ATOM 1513 O O . ILE A 1 189 ? 11.055 14.391 7.352 1 87.94 189 ILE A O 1
ATOM 1517 N N . GLU A 1 190 ? 11.164 15 9.328 1 70.25 190 GLU A N 1
ATOM 1518 C CA . GLU A 1 190 ? 11.695 16.328 9.078 1 70.25 190 GLU A CA 1
ATOM 1519 C C . GLU A 1 190 ? 13.203 16.297 8.852 1 70.25 190 GLU A C 1
ATOM 1521 O O . GLU A 1 190 ? 13.891 15.414 9.383 1 70.25 190 GLU A O 1
ATOM 1526 N N . MET B 1 1 ? -17.031 -20.969 -63.438 1 23.25 1 MET B N 1
ATOM 1527 C CA . MET B 1 1 ? -15.992 -21.172 -62.438 1 23.25 1 MET B CA 1
ATOM 1528 C C . MET B 1 1 ? -16.469 -20.719 -61.062 1 23.25 1 MET B C 1
ATOM 1530 O O . MET B 1 1 ? -16.859 -19.562 -60.906 1 23.25 1 MET B O 1
ATOM 1534 N N . ASN B 1 2 ? -17.125 -21.609 -60.156 1 18.98 2 ASN B N 1
ATOM 1535 C CA . ASN B 1 2 ? -18.125 -21.828 -59.125 1 18.98 2 ASN B CA 1
ATOM 1536 C C . ASN B 1 2 ? -17.609 -21.406 -57.75 1 18.98 2 ASN B C 1
ATOM 1538 O O . ASN B 1 2 ? -16.641 -21.984 -57.25 1 18.98 2 ASN B O 1
ATOM 1542 N N . ARG B 1 3 ? -17.453 -20.078 -57.406 1 23.45 3 ARG B N 1
ATOM 1543 C CA . ARG B 1 3 ? -16.797 -19.25 -56.375 1 23.45 3 ARG B CA 1
ATOM 1544 C C . ARG B 1 3 ? -17.25 -19.625 -54.969 1 23.45 3 ARG B C 1
ATOM 1546 O O . ARG B 1 3 ? -18.25 -19.109 -54.5 1 23.45 3 ARG B O 1
ATOM 1553 N N . GLY B 1 4 ? -17.406 -20.938 -54.594 1 20.78 4 GLY B N 1
ATOM 1554 C CA . GLY B 1 4 ? -18.125 -21.531 -53.5 1 20.78 4 GLY B CA 1
ATOM 1555 C C . GLY B 1 4 ? -17.516 -21.203 -52.156 1 20.78 4 GLY B C 1
ATOM 1556 O O . GLY B 1 4 ? -16.422 -21.688 -51.812 1 20.78 4 GLY B O 1
ATOM 1557 N N . PHE B 1 5 ? -17.422 -19.953 -51.656 1 21.91 5 PHE B N 1
ATOM 1558 C CA . PHE B 1 5 ? -16.719 -19.406 -50.5 1 21.91 5 PHE B CA 1
ATOM 1559 C C . PHE B 1 5 ? -17.219 -20.047 -49.219 1 21.91 5 PHE B C 1
ATOM 1561 O O . PHE B 1 5 ? -18.375 -19.859 -48.844 1 21.91 5 PHE B O 1
ATOM 1568 N N . LEU B 1 6 ? -16.844 -21.25 -48.812 1 18.64 6 LEU B N 1
ATOM 1569 C CA . LEU B 1 6 ? -17.219 -22.156 -47.719 1 18.64 6 LEU B CA 1
ATOM 1570 C C . LEU B 1 6 ? -16.875 -21.531 -46.375 1 18.64 6 LEU B C 1
ATOM 1572 O O . LEU B 1 6 ? -15.703 -21.469 -46 1 18.64 6 LEU B O 1
ATOM 1576 N N . CYS B 1 7 ? -17.219 -20.266 -45.969 1 18.97 7 CYS B N 1
ATOM 1577 C CA . CYS B 1 7 ? -16.859 -19.625 -44.719 1 18.97 7 CYS B CA 1
ATOM 1578 C C . CYS B 1 7 ? -17.453 -20.375 -43.531 1 18.97 7 CYS B C 1
ATOM 1580 O O . CYS B 1 7 ? -18.656 -20.328 -43.312 1 18.97 7 CYS B O 1
ATOM 1582 N N . ILE B 1 8 ? -17.172 -21.609 -43.25 1 19.75 8 ILE B N 1
ATOM 1583 C CA . ILE B 1 8 ? -17.734 -22.516 -42.281 1 19.75 8 ILE B CA 1
ATOM 1584 C C . ILE B 1 8 ? -17.75 -21.859 -40.906 1 19.75 8 ILE B C 1
ATOM 1586 O O . ILE B 1 8 ? -16.984 -20.922 -40.656 1 19.75 8 ILE B O 1
ATOM 1590 N N . ALA B 1 9 ? -18.141 -22.656 -39.656 1 19.11 9 ALA B N 1
ATOM 1591 C CA . ALA B 1 9 ? -18.828 -22.859 -38.406 1 19.11 9 ALA B CA 1
ATOM 1592 C C . ALA B 1 9 ? -17.953 -22.438 -37.219 1 19.11 9 ALA B C 1
ATOM 1594 O O . ALA B 1 9 ? -16.891 -23.031 -36.969 1 19.11 9 ALA B O 1
ATOM 1595 N N . TYR B 1 10 ? -17.875 -21.125 -36.75 1 19.91 10 TYR B N 1
ATOM 1596 C CA . TYR B 1 10 ? -17.438 -20.312 -35.594 1 19.91 10 TYR B CA 1
ATOM 1597 C C . TYR B 1 10 ? -18.031 -20.812 -34.312 1 19.91 10 TYR B C 1
ATOM 1599 O O . TYR B 1 10 ? -19.156 -20.469 -33.938 1 19.91 10 TYR B O 1
ATOM 1607 N N . ALA B 1 11 ? -18.188 -22.094 -33.844 1 20.69 11 ALA B N 1
ATOM 1608 C CA . ALA B 1 11 ? -19.016 -22.844 -32.906 1 20.69 11 ALA B CA 1
ATOM 1609 C C . ALA B 1 11 ? -18.797 -22.375 -31.469 1 20.69 11 ALA B C 1
ATOM 1611 O O . ALA B 1 11 ? -19.75 -22.047 -30.766 1 20.69 11 ALA B O 1
ATOM 1612 N N . MET B 1 12 ? -18.172 -23.125 -30.406 1 21.78 12 MET B N 1
ATOM 1613 C CA . MET B 1 12 ? -18.703 -23.5 -29.094 1 21.78 12 MET B CA 1
ATOM 1614 C C . MET B 1 12 ? -18.453 -22.391 -28.078 1 21.78 12 MET B C 1
ATOM 1616 O O . MET B 1 12 ? -18.406 -22.656 -26.875 1 21.78 12 MET B O 1
ATOM 1620 N N . LEU B 1 13 ? -18 -21.125 -28.234 1 21.48 13 LEU B N 1
ATOM 1621 C CA . LEU B 1 13 ? -17.219 -20.25 -27.359 1 21.48 13 LEU B CA 1
ATOM 1622 C C . LEU B 1 13 ? -18.031 -19.828 -26.141 1 21.48 13 LEU B C 1
ATOM 1624 O O . LEU B 1 13 ? -19.141 -20.328 -25.922 1 21.48 13 LEU B O 1
ATOM 1628 N N . CYS B 1 14 ? -17.906 -18.469 -25.656 1 20.55 14 CYS B N 1
ATOM 1629 C CA . CYS B 1 14 ? -18.156 -17.734 -24.406 1 20.55 14 CYS B CA 1
ATOM 1630 C C . CYS B 1 14 ? -19.656 -17.672 -24.109 1 20.55 14 CYS B C 1
ATOM 1632 O O . CYS B 1 14 ? -20.406 -17.078 -24.875 1 20.55 14 CYS B O 1
ATOM 1634 N N . HIS B 1 15 ? -20.312 -18.641 -23.547 1 20.78 15 HIS B N 1
ATOM 1635 C CA . HIS B 1 15 ? -21.688 -18.812 -23.094 1 20.78 15 HIS B CA 1
ATOM 1636 C C . HIS B 1 15 ? -22.188 -17.578 -22.344 1 20.78 15 HIS B C 1
ATOM 1638 O O . HIS B 1 15 ? -21.422 -16.938 -21.625 1 20.78 15 HIS B O 1
ATOM 1644 N N . SER B 1 16 ? -23.312 -16.922 -22.672 1 22.83 16 SER B N 1
ATOM 1645 C CA . SER B 1 16 ? -24.312 -15.914 -22.297 1 22.83 16 SER B CA 1
ATOM 1646 C C . SER B 1 16 ? -24.797 -16.141 -20.859 1 22.83 16 SER B C 1
ATOM 1648 O O . SER B 1 16 ? -25.531 -17.078 -20.594 1 22.83 16 SER B O 1
ATOM 1650 N N . VAL B 1 17 ? -24.078 -16.172 -19.812 1 23.88 17 VAL B N 1
ATOM 1651 C CA . VAL B 1 17 ? -24.688 -16.25 -18.484 1 23.88 17 VAL B CA 1
ATOM 1652 C C . VAL B 1 17 ? -25.719 -15.141 -18.328 1 23.88 17 VAL B C 1
ATOM 1654 O O . VAL B 1 17 ? -25.391 -13.961 -18.344 1 23.88 17 VAL B O 1
ATOM 1657 N N . ALA B 1 18 ? -26.859 -15.289 -18.844 1 22.66 18 ALA B N 1
ATOM 1658 C CA . ALA B 1 18 ? -28.125 -14.617 -18.594 1 22.66 18 ALA B CA 1
ATOM 1659 C C . ALA B 1 18 ? -28.422 -14.578 -17.094 1 22.66 18 ALA B C 1
ATOM 1661 O O . ALA B 1 18 ? -28.734 -15.602 -16.484 1 22.66 18 ALA B O 1
ATOM 1662 N N . TYR B 1 19 ? -27.781 -13.883 -16.281 1 22.31 19 TYR B N 1
ATOM 1663 C CA . TYR B 1 19 ? -28.156 -13.609 -14.891 1 22.31 19 TYR B CA 1
ATOM 1664 C C . TYR B 1 19 ? -29.531 -12.969 -14.812 1 22.31 19 TYR B C 1
ATOM 1666 O O . TYR B 1 19 ? -29.703 -11.82 -15.227 1 22.31 19 TYR B O 1
ATOM 1674 N N . THR B 1 20 ? -30.516 -13.656 -15.25 1 22.61 20 THR B N 1
ATOM 1675 C CA . THR B 1 20 ? -31.828 -13.242 -14.758 1 22.61 20 THR B CA 1
ATOM 1676 C C . THR B 1 20 ? -31.828 -13.172 -13.234 1 22.61 20 THR B C 1
ATOM 1678 O O . THR B 1 20 ? -31.5 -14.148 -12.562 1 22.61 20 THR B O 1
ATOM 1681 N N . ALA B 1 21 ? -31.672 -12.016 -12.695 1 23.56 21 ALA B N 1
ATOM 1682 C CA . ALA B 1 21 ? -31.797 -11.523 -11.328 1 23.56 21 ALA B CA 1
ATOM 1683 C C . ALA B 1 21 ? -33.125 -11.938 -10.711 1 23.56 21 ALA B C 1
ATOM 1685 O O . ALA B 1 21 ? -34.156 -11.258 -10.898 1 23.56 21 ALA B O 1
ATOM 1686 N N . THR B 1 22 ? -33.688 -13.055 -11.094 1 23.77 22 THR B N 1
ATOM 1687 C CA . THR B 1 22 ? -34.812 -13.281 -10.195 1 23.77 22 THR B CA 1
ATOM 1688 C C . THR B 1 22 ? -34.344 -13.297 -8.742 1 23.77 22 THR B C 1
ATOM 1690 O O . THR B 1 22 ? -33.438 -14.062 -8.383 1 23.77 22 THR B O 1
ATOM 1693 N N . ILE B 1 23 ? -34.531 -12.227 -8.008 1 26.14 23 ILE B N 1
ATOM 1694 C CA . ILE B 1 23 ? -34.375 -11.844 -6.605 1 26.14 23 ILE B CA 1
ATOM 1695 C C . ILE B 1 23 ? -35.031 -12.898 -5.719 1 26.14 23 ILE B C 1
ATOM 1697 O O . ILE B 1 23 ? -36.25 -12.859 -5.492 1 26.14 23 ILE B O 1
ATOM 1701 N N . HIS B 1 24 ? -35 -14.18 -6.148 1 24.19 24 HIS B N 1
ATOM 1702 C CA . HIS B 1 24 ? -35.719 -15.008 -5.207 1 24.19 24 HIS B CA 1
ATOM 1703 C C . HIS B 1 24 ? -35.156 -14.898 -3.801 1 24.19 24 HIS B C 1
ATOM 1705 O O . HIS B 1 24 ? -33.969 -14.586 -3.633 1 24.19 24 HIS B O 1
ATOM 1711 N N . ARG B 1 25 ? -36.031 -14.859 -2.73 1 26.55 25 ARG B N 1
ATOM 1712 C CA . ARG B 1 25 ? -36.031 -14.836 -1.271 1 26.55 25 ARG B CA 1
ATOM 1713 C C . ARG B 1 25 ? -35.188 -15.961 -0.704 1 26.55 25 ARG B C 1
ATOM 1715 O O . ARG B 1 25 ? -35.562 -17.125 -0.758 1 26.55 25 ARG B O 1
ATOM 1722 N N . PHE B 1 26 ? -33.906 -16 -0.996 1 25.48 26 PHE B N 1
ATOM 1723 C CA . PHE B 1 26 ? -33.031 -17.094 -0.582 1 25.48 26 PHE B CA 1
ATOM 1724 C C . PHE B 1 26 ? -33 -17.203 0.938 1 25.48 26 PHE B C 1
ATOM 1726 O O . PHE B 1 26 ? -32.625 -16.25 1.625 1 25.48 26 PHE B O 1
ATOM 1733 N N . THR B 1 27 ? -33.906 -17.906 1.479 1 26.08 27 THR B N 1
ATOM 1734 C CA . THR B 1 27 ? -33.938 -18.312 2.879 1 26.08 27 THR B CA 1
ATOM 1735 C C . THR B 1 27 ? -32.625 -18.969 3.299 1 26.08 27 THR B C 1
ATOM 1737 O O . THR B 1 27 ? -31.906 -19.5 2.459 1 26.08 27 THR B O 1
ATOM 1740 N N . ARG B 1 28 ? -32.094 -18.875 4.668 1 28.75 28 ARG B N 1
ATOM 1741 C CA . ARG B 1 28 ? -30.969 -19.219 5.516 1 28.75 28 ARG B CA 1
ATOM 1742 C C . ARG B 1 28 ? -30.531 -20.656 5.297 1 28.75 28 ARG B C 1
ATOM 1744 O O . ARG B 1 28 ? -29.359 -21 5.469 1 28.75 28 ARG B O 1
ATOM 1751 N N . THR B 1 29 ? -31.453 -21.625 5.168 1 29.09 29 THR B N 1
ATOM 1752 C CA . THR B 1 29 ? -31.266 -23.047 5.43 1 29.09 29 THR B CA 1
ATOM 1753 C C . THR B 1 29 ? -30.422 -23.703 4.328 1 29.09 29 THR B C 1
ATOM 1755 O O . THR B 1 29 ? -29.625 -24.594 4.594 1 29.09 29 THR B O 1
ATOM 1758 N N . SER B 1 30 ? -30.766 -23.484 3.023 1 28.78 30 SER B N 1
ATOM 1759 C CA . SER B 1 30 ? -30.5 -24.531 2.047 1 28.78 30 SER B CA 1
ATOM 1760 C C . SER B 1 30 ? -29.031 -24.516 1.6 1 28.78 30 SER B C 1
ATOM 1762 O O . SER B 1 30 ? -28.594 -25.375 0.839 1 28.78 30 SER B O 1
ATOM 1764 N N . VAL B 1 31 ? -28.359 -23.469 1.69 1 30.09 31 VAL B N 1
ATOM 1765 C CA . VAL B 1 31 ? -27.062 -23.422 1.031 1 30.09 31 VAL B CA 1
ATOM 1766 C C . VAL B 1 31 ? -26.078 -24.344 1.756 1 30.09 31 VAL B C 1
ATOM 1768 O O . VAL B 1 31 ? -24.938 -24.516 1.319 1 30.09 31 VAL B O 1
ATOM 1771 N N . LEU B 1 32 ? -26.406 -24.922 2.918 1 29 32 LEU B N 1
ATOM 1772 C CA . LEU B 1 32 ? -25.562 -25.812 3.707 1 29 32 LEU B CA 1
ATOM 1773 C C . LEU B 1 32 ? -25.312 -27.109 2.965 1 29 32 LEU B C 1
ATOM 1775 O O . LEU B 1 32 ? -24.234 -27.719 3.111 1 29 32 LEU B O 1
ATOM 1779 N N . GLU B 1 33 ? -26.391 -27.719 2.383 1 29.05 33 GLU B N 1
ATOM 1780 C CA . GLU B 1 33 ? -26.422 -29.125 2.014 1 29.05 33 GLU B CA 1
ATOM 1781 C C . GLU B 1 33 ? -25.516 -29.391 0.809 1 29.05 33 GLU B C 1
ATOM 1783 O O . GLU B 1 33 ? -24.953 -30.484 0.686 1 29.05 33 GLU B O 1
ATOM 1788 N N . LEU B 1 34 ? -25.562 -28.5 -0.144 1 30.06 34 LEU B N 1
ATOM 1789 C CA . LEU B 1 34 ? -25.031 -29.047 -1.393 1 30.06 34 LEU B CA 1
ATOM 1790 C C . LEU B 1 34 ? -23.531 -29.281 -1.287 1 30.06 34 LEU B C 1
ATOM 1792 O O . LEU B 1 34 ? -22.938 -29.891 -2.174 1 30.06 34 LEU B O 1
ATOM 1796 N N . GLY B 1 35 ? -22.891 -28.609 -0.4 1 29.91 35 GLY B N 1
ATOM 1797 C CA . GLY B 1 35 ? -21.438 -28.766 -0.406 1 29.91 35 GLY B CA 1
ATOM 1798 C C . GLY B 1 35 ? -20.984 -30.172 -0.035 1 29.91 35 GLY B C 1
ATOM 1799 O O . GLY B 1 35 ? -19.812 -30.5 -0.138 1 29.91 35 GLY B O 1
ATOM 1800 N N . LYS B 1 36 ? -21.812 -30.875 0.699 1 30.83 36 LYS B N 1
ATOM 1801 C CA . LYS B 1 36 ? -21.406 -32.156 1.285 1 30.83 36 LYS B CA 1
ATOM 1802 C C . LYS B 1 36 ? -21.312 -33.25 0.22 1 30.83 36 LYS B C 1
ATOM 1804 O O . LYS B 1 36 ? -20.453 -34.125 0.311 1 30.83 36 LYS B O 1
ATOM 1809 N N . ALA B 1 37 ? -22.281 -33.312 -0.657 1 33.19 37 ALA B N 1
ATOM 1810 C CA . ALA B 1 37 ? -22.547 -34.562 -1.354 1 33.19 37 ALA B CA 1
ATOM 1811 C C . ALA B 1 37 ? -21.344 -34.969 -2.213 1 33.19 37 ALA B C 1
ATOM 1813 O O . ALA B 1 37 ? -21.031 -36.156 -2.32 1 33.19 37 ALA B O 1
ATOM 1814 N N . THR B 1 38 ? -20.828 -34.031 -2.992 1 32.28 38 THR B N 1
ATOM 1815 C CA . THR B 1 38 ? -19.938 -34.625 -3.98 1 32.28 38 THR B CA 1
ATOM 1816 C C . THR B 1 38 ? -18.703 -35.219 -3.305 1 32.28 38 THR B C 1
ATOM 1818 O O . THR B 1 38 ? -17.938 -35.938 -3.941 1 32.28 38 THR B O 1
ATOM 1821 N N . LEU B 1 39 ? -18.5 -34.938 -2.033 1 30.05 39 LEU B N 1
ATOM 1822 C CA . LEU B 1 39 ? -17.312 -35.562 -1.425 1 30.05 39 LEU B CA 1
ATOM 1823 C C . LEU B 1 39 ? -17.5 -37.062 -1.266 1 30.05 39 LEU B C 1
ATOM 1825 O O . LEU B 1 39 ? -16.531 -37.812 -1.347 1 30.05 39 LEU B O 1
ATOM 1829 N N . SER B 1 40 ? -18.703 -37.5 -0.972 1 33.06 40 SER B N 1
ATOM 1830 C CA . SER B 1 40 ? -18.844 -38.906 -0.641 1 33.06 40 SER B CA 1
ATOM 1831 C C . SER B 1 40 ? -18.547 -39.781 -1.847 1 33.06 40 SER B C 1
ATOM 1833 O O . SER B 1 40 ? -18.047 -40.906 -1.696 1 33.06 40 SER B O 1
ATOM 1835 N N . GLN B 1 41 ? -19.109 -39.438 -3.041 1 33 41 GLN B N 1
ATOM 1836 C CA . GLN B 1 41 ? -19.016 -40.469 -4.074 1 33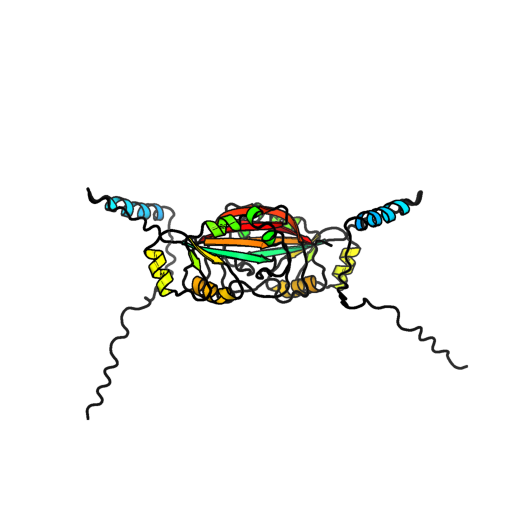 41 GLN B CA 1
ATOM 1837 C C . GLN B 1 41 ? -17.547 -40.719 -4.441 1 33 41 GLN B C 1
ATOM 1839 O O . GLN B 1 41 ? -17.266 -41.625 -5.227 1 33 41 GLN B O 1
ATOM 1844 N N . ILE B 1 42 ? -16.641 -39.75 -4.227 1 32.81 42 ILE B N 1
ATOM 1845 C CA . ILE B 1 42 ? -15.32 -40.125 -4.719 1 32.81 42 ILE B CA 1
ATOM 1846 C C . ILE B 1 42 ? -14.734 -41.25 -3.852 1 32.81 42 ILE B C 1
ATOM 1848 O O . ILE B 1 42 ? -13.508 -41.344 -3.727 1 32.81 42 ILE B O 1
ATOM 1852 N N . LEU B 1 43 ? -15.438 -41.781 -2.961 1 32.25 43 LEU B N 1
ATOM 1853 C CA . LEU B 1 43 ? -14.898 -42.938 -2.256 1 32.25 43 LEU B CA 1
ATOM 1854 C C . LEU B 1 43 ? -14.898 -44.188 -3.156 1 32.25 43 LEU B C 1
ATOM 1856 O O . LEU B 1 43 ? -15.727 -45.062 -2.988 1 32.25 43 LEU B O 1
ATOM 1860 N N . LEU B 1 44 ? -14.875 -44.156 -4.488 1 32.5 44 LEU B N 1
ATOM 1861 C CA . LEU B 1 44 ? -14.938 -45.531 -5.008 1 32.5 44 LEU B CA 1
ATOM 1862 C C . LEU B 1 44 ? -13.867 -46.406 -4.359 1 32.5 44 LEU B C 1
ATOM 1864 O O . LEU B 1 44 ? -12.852 -45.875 -3.879 1 32.5 44 LEU B O 1
ATOM 1868 N N . PRO B 1 45 ? -13.98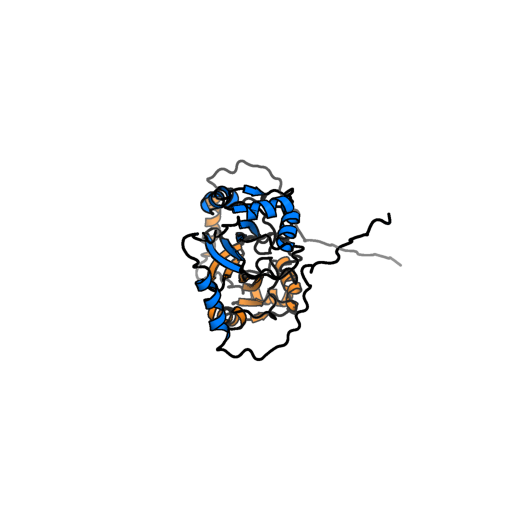4 -47.781 -4.383 1 34.47 45 PRO B N 1
ATOM 1869 C CA . PRO B 1 45 ? -13.188 -48.812 -3.76 1 34.47 45 PRO B CA 1
ATOM 1870 C C . PRO B 1 45 ? -11.688 -48.562 -3.828 1 34.47 45 PRO B C 1
ATOM 1872 O O . PRO B 1 45 ? -11.234 -47.469 -3.482 1 34.47 45 PRO B O 1
ATOM 1875 N N . ASN B 1 46 ? -10.789 -49.75 -4.223 1 35.72 46 ASN B N 1
ATOM 1876 C CA . ASN B 1 46 ? -9.336 -49.906 -4.145 1 35.72 46 ASN B CA 1
ATOM 1877 C C . ASN B 1 46 ? -8.609 -48.719 -4.797 1 35.72 46 ASN B C 1
ATOM 1879 O O . ASN B 1 46 ? -7.383 -48.688 -4.801 1 35.72 46 ASN B O 1
ATOM 1883 N N . ASN B 1 47 ? -8.984 -48.438 -6.043 1 32.28 47 ASN B N 1
ATOM 1884 C CA . ASN B 1 47 ? -8.375 -47.375 -6.844 1 32.28 47 ASN B CA 1
ATOM 1885 C C . ASN B 1 47 ? -8.406 -46.031 -6.113 1 32.28 47 ASN B C 1
ATOM 1887 O O . ASN B 1 47 ? -9.469 -45.438 -5.965 1 32.28 47 ASN B O 1
ATOM 1891 N N . ILE B 1 48 ? -7.73 -45.906 -4.969 1 33.75 48 ILE B N 1
ATOM 1892 C CA . ILE B 1 48 ? -7.496 -44.656 -4.25 1 33.75 48 ILE B CA 1
ATOM 1893 C C . ILE B 1 48 ? -7.535 -43.5 -5.227 1 33.75 48 ILE B C 1
ATOM 1895 O O . ILE B 1 48 ? -6.672 -43.375 -6.098 1 33.75 48 ILE B O 1
ATOM 1899 N N . TYR B 1 49 ? -8.594 -43.219 -5.852 1 33.34 49 TYR B N 1
ATOM 1900 C CA . TYR B 1 49 ? -8.625 -41.938 -6.492 1 33.34 49 TYR B CA 1
ATOM 1901 C C . TYR B 1 49 ? -7.785 -40.906 -5.723 1 33.34 49 TYR B C 1
ATOM 1903 O O . TYR B 1 49 ? -8.109 -40.562 -4.586 1 33.34 49 TYR B O 1
ATOM 1911 N N . ARG B 1 50 ? -6.492 -41.25 -5.461 1 34.94 50 ARG B N 1
ATOM 1912 C CA . ARG B 1 50 ? -5.602 -40.125 -5.168 1 34.94 50 ARG B CA 1
ATOM 1913 C C . ARG B 1 50 ? -6.18 -38.812 -5.688 1 34.94 50 ARG B C 1
ATOM 1915 O O . ARG B 1 50 ? -6.246 -38.594 -6.902 1 34.94 50 ARG B O 1
ATOM 1922 N N . LEU B 1 51 ? -7.379 -38.531 -5.379 1 36.62 51 LEU B N 1
ATOM 1923 C CA . LEU B 1 51 ? -7.617 -37.094 -5.523 1 36.62 51 LEU B CA 1
ATOM 1924 C C . LEU B 1 51 ? -6.297 -36.344 -5.633 1 36.62 51 LEU B C 1
ATOM 1926 O O . LEU B 1 51 ? -5.543 -36.25 -4.664 1 36.62 51 LEU B O 1
ATOM 1930 N N . ASN B 1 52 ? -5.434 -36.812 -6.539 1 36.97 52 ASN B N 1
ATOM 1931 C CA . ASN B 1 52 ? -4.262 -36.062 -6.969 1 36.97 52 ASN B CA 1
ATOM 1932 C C . ASN B 1 52 ? -4.398 -34.562 -6.621 1 36.97 52 ASN B C 1
ATOM 1934 O O . ASN B 1 52 ? -5.047 -33.812 -7.348 1 36.97 52 ASN B O 1
ATOM 1938 N N . ILE B 1 53 ? -4.836 -34.281 -5.508 1 43.94 53 ILE B N 1
ATOM 1939 C CA . ILE B 1 53 ? -4.613 -32.875 -5.129 1 43.94 53 ILE B CA 1
ATOM 1940 C C . ILE B 1 53 ? -3.543 -32.25 -6.031 1 43.94 53 ILE B C 1
ATOM 1942 O O . ILE B 1 53 ? -2.359 -32.594 -5.906 1 43.94 53 ILE B O 1
ATOM 1946 N N . ILE B 1 54 ? -3.656 -32.469 -7.336 1 47.03 54 ILE B N 1
ATOM 1947 C CA . ILE B 1 54 ? -2.773 -31.828 -8.312 1 47.03 54 ILE B CA 1
ATOM 1948 C C . ILE B 1 54 ? -2.195 -30.547 -7.727 1 47.03 54 ILE B C 1
ATOM 1950 O O . ILE B 1 54 ? -2.908 -29.547 -7.559 1 47.03 54 ILE B O 1
ATOM 1954 N N . LEU B 1 55 ? -1.396 -30.703 -6.695 1 60.78 55 LEU B N 1
ATOM 1955 C CA . LEU B 1 55 ? -0.632 -29.562 -6.207 1 60.78 55 LEU B CA 1
ATOM 1956 C C . LEU B 1 55 ? -0.075 -28.75 -7.367 1 60.78 55 LEU B C 1
ATOM 1958 O O . LEU B 1 55 ? 0.7 -29.266 -8.18 1 60.78 55 LEU B O 1
ATOM 1962 N N . MET B 1 56 ? -0.91 -27.891 -7.914 1 79.56 56 MET B N 1
ATOM 1963 C CA . MET B 1 56 ? -0.515 -26.984 -8.984 1 79.56 56 MET B CA 1
ATOM 1964 C C . MET B 1 56 ? 0.45 -25.922 -8.477 1 79.56 56 MET B C 1
ATOM 1966 O O . MET B 1 56 ? 0.398 -25.531 -7.305 1 79.56 56 MET B O 1
ATOM 1970 N N . ALA B 1 57 ? 1.406 -25.844 -9.266 1 90.19 57 ALA B N 1
ATOM 1971 C CA . ALA B 1 57 ? 2.336 -24.75 -8.961 1 90.19 57 ALA B CA 1
ATOM 1972 C C . ALA B 1 57 ? 1.591 -23.438 -8.75 1 90.19 57 ALA B C 1
ATOM 1974 O O . ALA B 1 57 ? 0.526 -23.219 -9.336 1 90.19 57 ALA B O 1
ATOM 1975 N N . LYS B 1 58 ? 2.029 -22.75 -7.809 1 93.69 58 LYS B N 1
ATOM 1976 C CA . LYS B 1 58 ? 1.453 -21.422 -7.562 1 93.69 58 LYS B CA 1
ATOM 1977 C C . LYS B 1 58 ? 2.342 -20.328 -8.133 1 93.69 58 LYS B C 1
ATOM 1979 O O . LYS B 1 58 ? 3.57 -20.422 -8.086 1 93.69 58 LYS B O 1
ATOM 1984 N N . LEU B 1 59 ? 1.691 -19.375 -8.688 1 95.12 59 LEU B N 1
ATOM 1985 C CA . LEU B 1 59 ? 2.42 -18.188 -9.125 1 95.12 59 LEU B CA 1
ATOM 1986 C C . LEU B 1 59 ? 2.42 -17.125 -8.039 1 95.12 59 LEU B C 1
ATOM 1988 O O . LEU B 1 59 ? 1.359 -16.656 -7.613 1 95.12 59 LEU B O 1
ATOM 1992 N N . GLN B 1 60 ? 3.588 -16.75 -7.59 1 96.88 60 GLN B N 1
ATOM 1993 C CA . GLN B 1 60 ? 3.762 -15.781 -6.516 1 96.88 60 GLN B CA 1
ATOM 1994 C C . GLN B 1 60 ? 4.43 -14.508 -7.027 1 96.88 60 GLN B C 1
ATOM 1996 O O . GLN B 1 60 ? 5.512 -14.562 -7.621 1 96.88 60 GLN B O 1
ATOM 2001 N N . LEU B 1 61 ? 3.74 -13.414 -6.793 1 96.69 61 LEU B N 1
ATOM 2002 C CA . LEU B 1 61 ? 4.254 -12.102 -7.148 1 96.69 61 LEU B CA 1
ATOM 2003 C C . LEU B 1 61 ? 4.855 -11.406 -5.93 1 96.69 61 LEU B C 1
ATOM 2005 O O . LEU B 1 61 ? 4.211 -11.312 -4.883 1 96.69 61 LEU B O 1
ATOM 2009 N N . LEU B 1 62 ? 6.09 -10.969 -6.074 1 97.44 62 LEU B N 1
ATOM 2010 C CA . LEU B 1 62 ? 6.699 -10.078 -5.09 1 97.44 62 LEU B CA 1
ATOM 2011 C C . LEU B 1 62 ? 6.762 -8.648 -5.613 1 97.44 62 LEU B C 1
ATOM 2013 O O . LEU B 1 62 ? 7.246 -8.414 -6.723 1 97.44 62 LEU B O 1
ATOM 2017 N N . ALA B 1 63 ? 6.23 -7.746 -4.867 1 95.88 63 ALA B N 1
ATOM 2018 C CA . ALA B 1 63 ? 6.301 -6.332 -5.219 1 95.88 63 ALA B CA 1
ATOM 2019 C C . ALA B 1 63 ? 6.742 -5.492 -4.023 1 95.88 63 ALA B C 1
ATOM 2021 O O . ALA B 1 63 ? 6.32 -5.742 -2.893 1 95.88 63 ALA B O 1
ATOM 2022 N N . ILE B 1 64 ? 7.586 -4.551 -4.309 1 95.56 64 ILE B N 1
ATOM 2023 C CA . ILE B 1 64 ? 7.992 -3.553 -3.324 1 95.56 64 ILE B CA 1
ATOM 2024 C C . ILE B 1 64 ? 7.508 -2.172 -3.76 1 95.56 64 ILE B C 1
ATOM 2026 O O . ILE B 1 64 ? 7.926 -1.661 -4.805 1 95.56 64 ILE B O 1
ATOM 2030 N N . THR B 1 65 ? 6.617 -1.638 -2.959 1 93.06 65 THR B N 1
ATOM 2031 C CA . THR B 1 65 ? 6.023 -0.36 -3.338 1 93.06 65 THR B CA 1
ATOM 2032 C C . THR B 1 65 ? 6.27 0.691 -2.26 1 93.06 65 THR B C 1
ATOM 2034 O O . THR B 1 65 ? 6.613 0.355 -1.124 1 93.06 65 THR B O 1
ATOM 2037 N N . THR B 1 66 ? 6.168 1.947 -2.695 1 92.19 66 THR B N 1
ATOM 2038 C CA . THR B 1 66 ? 6.16 3.068 -1.761 1 92.19 66 THR B CA 1
ATOM 2039 C C . THR B 1 66 ? 4.742 3.355 -1.271 1 92.19 66 THR B C 1
ATOM 2041 O O . THR B 1 66 ? 3.783 2.74 -1.738 1 92.19 66 THR B O 1
ATOM 2044 N N . LEU B 1 67 ? 4.637 4.262 -0.359 1 89.56 67 LEU B N 1
ATOM 2045 C CA . LEU B 1 67 ? 3.344 4.59 0.234 1 89.56 67 LEU B CA 1
ATOM 2046 C C . LEU B 1 67 ? 2.375 5.113 -0.822 1 89.56 67 LEU B C 1
ATOM 2048 O O . LEU B 1 67 ? 1.167 4.891 -0.726 1 89.56 67 LEU B O 1
ATOM 2052 N N . ASP B 1 68 ? 2.922 5.773 -1.789 1 87.31 68 ASP B N 1
ATOM 2053 C CA . ASP B 1 68 ? 2.078 6.371 -2.818 1 87.31 68 ASP B CA 1
ATOM 2054 C C . ASP B 1 68 ? 1.849 5.402 -3.975 1 87.31 68 ASP B C 1
ATOM 2056 O O . ASP B 1 68 ? 1.322 5.789 -5.02 1 87.31 68 ASP B O 1
ATOM 2060 N N . GLY B 1 69 ? 2.277 4.18 -3.896 1 86.44 69 GLY B N 1
ATOM 2061 C CA . GLY B 1 69 ? 1.876 3.123 -4.809 1 86.44 69 GLY B CA 1
ATOM 2062 C C . GLY B 1 69 ? 2.826 2.955 -5.98 1 86.44 69 GLY B C 1
ATOM 2063 O O . GLY B 1 69 ? 2.502 2.273 -6.957 1 86.44 69 GLY B O 1
ATOM 2064 N N . TYR B 1 70 ? 3.982 3.562 -5.934 1 89 70 TYR B N 1
ATOM 2065 C CA . TYR B 1 70 ? 4.988 3.373 -6.973 1 89 70 TYR B CA 1
ATOM 2066 C C . TYR B 1 70 ? 5.902 2.201 -6.641 1 89 70 TYR B C 1
ATOM 2068 O O . TYR B 1 70 ? 6.121 1.891 -5.465 1 89 70 TYR B O 1
ATOM 2076 N N . LEU B 1 71 ? 6.348 1.64 -7.766 1 92.19 71 LEU B N 1
ATOM 2077 C CA . LEU B 1 71 ? 7.418 0.671 -7.559 1 92.19 71 LEU B CA 1
ATOM 2078 C C . LEU B 1 71 ? 8.633 1.336 -6.926 1 92.19 71 LEU B C 1
ATOM 2080 O O . LEU B 1 71 ? 9.07 2.398 -7.375 1 92.19 71 LEU B O 1
ATOM 2084 N N . PHE B 1 72 ? 9.07 0.708 -5.934 1 91.94 72 PHE B N 1
ATOM 2085 C CA . PHE B 1 72 ? 10.227 1.253 -5.23 1 91.94 72 PHE B CA 1
ATOM 2086 C C . PHE B 1 72 ? 11.445 1.271 -6.137 1 91.94 72 PHE B C 1
ATOM 2088 O O . PHE B 1 72 ? 11.766 0.269 -6.777 1 91.94 72 PHE B O 1
ATOM 2095 N N . ASP B 1 73 ? 12.016 2.424 -6.18 1 85.81 73 ASP B N 1
ATOM 2096 C CA . ASP B 1 73 ? 13.227 2.588 -6.977 1 85.81 73 ASP B CA 1
ATOM 2097 C C . ASP B 1 73 ? 14.422 1.89 -6.32 1 85.81 73 ASP B C 1
ATOM 2099 O O . ASP B 1 73 ? 14.883 2.314 -5.262 1 85.81 73 ASP B O 1
ATOM 2103 N N . ARG B 1 74 ? 14.953 0.955 -6.949 1 82.75 74 ARG B N 1
ATOM 2104 C CA . ARG B 1 74 ? 16.016 0.131 -6.375 1 82.75 74 ARG B CA 1
ATOM 2105 C C . ARG B 1 74 ? 17.344 0.866 -6.395 1 82.75 74 ARG B C 1
ATOM 2107 O O . ARG B 1 74 ? 18.328 0.398 -5.812 1 82.75 74 ARG B O 1
ATOM 2114 N N . THR B 1 75 ? 17.328 2.012 -7.055 1 83.06 75 THR B N 1
ATOM 2115 C CA . THR B 1 75 ? 18.562 2.789 -7.066 1 83.06 75 THR B CA 1
ATOM 2116 C C . THR B 1 75 ? 18.688 3.627 -5.797 1 83.06 75 THR B C 1
ATOM 2118 O O . THR B 1 75 ? 19.766 4.121 -5.473 1 83.06 75 THR B O 1
ATOM 2121 N N . VAL B 1 76 ? 17.625 3.75 -5.105 1 82.12 76 VAL B N 1
ATOM 2122 C CA . VAL B 1 76 ? 17.625 4.484 -3.842 1 82.12 76 VAL B CA 1
ATOM 2123 C C . VAL B 1 76 ? 18.078 3.562 -2.711 1 82.12 76 VAL B C 1
ATOM 2125 O O . VAL B 1 76 ? 17.672 2.398 -2.65 1 82.12 76 VAL B O 1
ATOM 2128 N N . SER B 1 77 ? 18.938 4.102 -1.915 1 84.06 77 SER B N 1
ATOM 2129 C CA . SER B 1 77 ? 19.406 3.314 -0.777 1 84.06 77 SER B CA 1
ATOM 2130 C C . SER B 1 77 ? 18.25 2.932 0.139 1 84.06 77 SER B C 1
ATOM 2132 O O . SER B 1 77 ? 17.344 3.738 0.378 1 84.06 77 SER B O 1
ATOM 2134 N N . SER B 1 78 ? 18.266 1.645 0.539 1 89.06 78 SER B N 1
ATOM 2135 C CA . SER B 1 78 ? 17.234 1.135 1.435 1 89.06 78 SER B CA 1
ATOM 2136 C C . SER B 1 78 ? 17.75 -0.029 2.271 1 89.06 78 SER B C 1
ATOM 2138 O O . SER B 1 78 ? 18.562 -0.828 1.799 1 89.06 78 SER B O 1
ATOM 2140 N N . PRO B 1 79 ? 17.25 -0.054 3.512 1 89.88 79 PRO B N 1
ATOM 2141 C CA . PRO B 1 79 ? 17.625 -1.221 4.32 1 89.88 79 PRO B CA 1
ATOM 2142 C C . PRO B 1 79 ? 17.188 -2.539 3.678 1 89.88 79 PRO B C 1
ATOM 2144 O O . PRO B 1 79 ? 17.781 -3.586 3.965 1 89.88 79 PRO B O 1
ATOM 2147 N N . LEU B 1 80 ? 16.266 -2.488 2.795 1 90.44 80 LEU B N 1
ATOM 2148 C CA . LEU B 1 80 ? 15.758 -3.684 2.127 1 90.44 80 LEU B CA 1
ATOM 2149 C C . LEU B 1 80 ? 16.844 -4.324 1.269 1 90.44 80 LEU B C 1
ATOM 2151 O O . LEU B 1 80 ? 16.953 -5.551 1.207 1 90.44 80 LEU B O 1
ATOM 2155 N N . TRP B 1 81 ? 17.625 -3.469 0.653 1 89.75 81 TRP B N 1
ATOM 2156 C CA . TRP B 1 81 ? 18.688 -3.973 -0.221 1 89.75 81 TRP B CA 1
ATOM 2157 C C . TRP B 1 81 ? 19.938 -4.293 0.575 1 89.75 81 TRP B C 1
ATOM 2159 O O . TRP B 1 81 ? 20.672 -5.238 0.252 1 89.75 81 TRP B O 1
ATOM 2169 N N . ASP B 1 82 ? 20.109 -3.504 1.581 1 90.19 82 ASP B N 1
ATOM 2170 C CA . ASP B 1 82 ? 21.328 -3.648 2.379 1 90.19 82 ASP B CA 1
ATOM 2171 C C . ASP B 1 82 ? 21.281 -4.93 3.213 1 90.19 82 ASP B C 1
ATOM 2173 O O . ASP B 1 82 ? 22.312 -5.586 3.404 1 90.19 82 ASP B O 1
ATOM 2177 N N . ASN B 1 83 ? 20.141 -5.203 3.648 1 93.25 83 ASN B N 1
ATOM 2178 C CA . ASN B 1 83 ? 19.969 -6.379 4.492 1 93.25 83 ASN B CA 1
ATOM 2179 C C . ASN B 1 83 ? 18.719 -7.16 4.109 1 93.25 83 ASN B C 1
ATOM 2181 O O . ASN B 1 83 ? 17.797 -7.289 4.914 1 93.25 83 ASN B O 1
ATOM 2185 N N . PRO B 1 84 ? 18.766 -7.773 2.967 1 93.25 84 PRO B N 1
ATOM 2186 C CA . PRO B 1 84 ? 17.562 -8.453 2.48 1 93.25 84 PRO B CA 1
ATOM 2187 C C . PRO B 1 84 ? 17.156 -9.625 3.371 1 93.25 84 PRO B C 1
ATOM 2189 O O . PRO B 1 84 ? 15.969 -9.953 3.449 1 93.25 84 PRO B O 1
ATOM 2192 N N . ASN B 1 85 ? 18.078 -10.266 4.078 1 95.06 85 ASN B N 1
ATOM 2193 C CA . ASN B 1 85 ? 17.766 -11.398 4.945 1 95.06 85 ASN B CA 1
ATOM 2194 C C . ASN B 1 85 ? 16.875 -10.984 6.113 1 95.06 85 ASN B C 1
ATOM 2196 O O . ASN B 1 85 ? 15.969 -11.719 6.496 1 95.06 85 ASN B O 1
ATOM 2200 N N . LYS B 1 86 ? 17.172 -9.828 6.57 1 94.81 86 LYS B N 1
ATOM 2201 C CA . LYS B 1 86 ? 16.422 -9.312 7.711 1 94.81 86 LYS B CA 1
ATOM 2202 C C . LYS B 1 86 ? 14.945 -9.156 7.367 1 94.81 86 LYS B C 1
ATOM 2204 O O . LYS B 1 86 ? 14.078 -9.344 8.227 1 94.81 86 LYS B O 1
ATOM 2209 N N . TYR B 1 87 ? 14.633 -8.945 6.188 1 95.88 87 TYR B N 1
ATOM 2210 C CA . TYR B 1 87 ? 13.266 -8.664 5.77 1 95.88 87 TYR B CA 1
ATOM 2211 C C . TYR B 1 87 ? 12.625 -9.898 5.137 1 95.88 87 TYR B C 1
ATOM 2213 O O . TYR B 1 87 ? 11.484 -9.844 4.68 1 95.88 87 TYR B O 1
ATOM 2221 N N . GLY B 1 88 ? 13.398 -10.984 5.082 1 96.06 88 GLY B N 1
ATOM 2222 C CA . GLY B 1 88 ? 12.891 -12.242 4.562 1 96.06 88 GLY B CA 1
ATOM 2223 C C . GLY B 1 88 ? 12.922 -12.32 3.049 1 96.06 88 GLY B C 1
ATOM 2224 O O . GLY B 1 88 ? 12.375 -13.258 2.459 1 96.06 88 GLY B O 1
ATOM 2225 N N . LEU B 1 89 ? 13.516 -11.336 2.453 1 95.88 89 LEU B N 1
ATOM 2226 C CA . LEU B 1 89 ? 13.555 -11.273 0.997 1 95.88 89 LEU B CA 1
ATOM 2227 C C . LEU B 1 89 ? 14.328 -12.453 0.421 1 95.88 89 LEU B C 1
ATOM 2229 O O . LEU B 1 89 ? 13.875 -13.102 -0.529 1 95.88 89 LEU B O 1
ATOM 2233 N N . THR B 1 90 ? 15.477 -12.766 1.039 1 96 90 THR B N 1
ATOM 2234 C CA . THR B 1 90 ? 16.312 -13.867 0.578 1 96 90 THR B CA 1
ATOM 2235 C C . THR B 1 90 ? 15.562 -15.195 0.682 1 96 90 THR B C 1
ATOM 2237 O O . THR B 1 90 ? 15.547 -15.977 -0.267 1 96 90 THR B O 1
ATOM 2240 N N . LYS B 1 91 ? 14.953 -15.391 1.74 1 96.5 91 LYS B N 1
ATOM 2241 C CA . LYS B 1 91 ? 14.211 -16.625 1.961 1 96.5 91 LYS B CA 1
ATOM 2242 C C . LYS B 1 91 ? 13.055 -16.766 0.97 1 96.5 91 LYS B C 1
ATOM 2244 O O . LYS B 1 91 ? 12.789 -17.859 0.459 1 96.5 91 LYS B O 1
ATOM 2249 N N . ILE B 1 92 ? 12.359 -15.672 0.707 1 96.5 92 ILE B N 1
ATOM 2250 C CA . ILE B 1 92 ? 11.242 -15.664 -0.233 1 96.5 92 ILE B CA 1
ATOM 2251 C C . ILE B 1 92 ? 11.734 -16.062 -1.623 1 96.5 92 ILE B C 1
ATOM 2253 O O . ILE B 1 92 ? 11.133 -16.906 -2.285 1 96.5 92 ILE B O 1
ATOM 2257 N N . ARG B 1 93 ? 12.852 -15.523 -1.985 1 95.94 93 ARG B N 1
ATOM 2258 C CA . ARG B 1 93 ? 13.43 -15.805 -3.295 1 95.94 93 ARG B CA 1
ATOM 2259 C C . ARG B 1 93 ? 13.922 -17.25 -3.379 1 95.94 93 ARG B C 1
ATOM 2261 O O . ARG B 1 93 ? 13.742 -17.906 -4.402 1 95.94 93 ARG B O 1
ATOM 2268 N N . GLU B 1 94 ? 14.477 -17.75 -2.311 1 95.88 94 GLU B N 1
ATOM 2269 C CA . GLU B 1 94 ? 15.07 -19.078 -2.293 1 95.88 94 GLU B CA 1
ATOM 2270 C C . GLU B 1 94 ? 14 -20.156 -2.297 1 95.88 94 GLU B C 1
ATOM 2272 O O . GLU B 1 94 ? 14.258 -21.297 -2.713 1 95.88 94 GLU B O 1
ATOM 2277 N N . ARG B 1 95 ? 12.852 -19.828 -1.888 1 95.69 95 ARG B N 1
ATOM 2278 C CA . ARG B 1 95 ? 11.766 -20.797 -1.824 1 95.69 95 ARG B CA 1
ATOM 2279 C C . ARG B 1 95 ? 11.172 -21.047 -3.207 1 95.69 95 ARG B C 1
ATOM 2281 O O . ARG B 1 95 ? 10.445 -22.016 -3.41 1 95.69 95 ARG B O 1
ATOM 2288 N N . ALA B 1 96 ? 11.469 -20.188 -4.094 1 95.75 96 ALA B N 1
ATOM 2289 C CA . ALA B 1 96 ? 10.914 -20.297 -5.441 1 95.75 96 ALA B CA 1
ATOM 2290 C C . ALA B 1 96 ? 11.469 -21.516 -6.164 1 95.75 96 ALA B C 1
ATOM 2292 O O . ALA B 1 96 ? 12.664 -21.797 -6.09 1 95.75 96 ALA B O 1
ATOM 2293 N N . THR B 1 97 ? 10.594 -22.266 -6.805 1 93.81 97 THR B N 1
ATOM 2294 C CA . THR B 1 97 ? 11.016 -23.375 -7.656 1 93.81 97 THR B CA 1
ATOM 2295 C C . THR B 1 97 ? 11.562 -22.859 -8.984 1 93.81 97 THR B C 1
ATOM 2297 O O . THR B 1 97 ? 12.539 -23.406 -9.508 1 93.81 97 THR B O 1
ATOM 2300 N N . GLN B 1 98 ? 10.945 -21.844 -9.453 1 91.81 98 GLN B N 1
ATOM 2301 C CA . GLN B 1 98 ? 11.359 -21.203 -10.695 1 91.81 98 GLN B CA 1
ATOM 2302 C C . GLN B 1 98 ? 11.109 -19.688 -10.641 1 91.81 98 GLN B C 1
ATOM 2304 O O . GLN B 1 98 ? 10.062 -19.25 -10.18 1 91.81 98 GLN B O 1
ATOM 2309 N N . THR B 1 99 ? 12.109 -18.984 -11.07 1 95 99 THR B N 1
ATOM 2310 C CA . THR B 1 99 ? 11.961 -17.547 -11.18 1 95 99 THR B CA 1
ATOM 2311 C C . THR B 1 99 ? 11.633 -17.141 -12.609 1 95 99 THR B C 1
ATOM 2313 O O . THR B 1 99 ? 12.312 -17.562 -13.555 1 95 99 THR B O 1
ATOM 2316 N N . LEU B 1 100 ? 10.625 -16.328 -12.727 1 95.31 100 LEU B N 1
ATOM 2317 C CA . LEU B 1 100 ? 10.164 -15.914 -14.047 1 95.31 100 LEU B CA 1
ATOM 2318 C C . LEU B 1 100 ? 10.711 -14.539 -14.422 1 95.31 100 LEU B C 1
ATOM 2320 O O . LEU B 1 100 ? 10.875 -13.68 -13.555 1 95.31 100 LEU B O 1
ATOM 2324 N N . GLY B 1 101 ? 10.992 -14.375 -15.719 1 93.69 101 GLY B N 1
ATOM 2325 C CA . GLY B 1 101 ? 11.43 -13.102 -16.281 1 93.69 101 GLY B CA 1
ATOM 2326 C C . GLY B 1 101 ? 10.406 -12.477 -17.203 1 93.69 101 GLY B C 1
ATOM 2327 O O . GLY B 1 101 ? 9.258 -12.93 -17.266 1 93.69 101 GLY B O 1
ATOM 2328 N N . PRO B 1 102 ? 10.82 -11.375 -17.828 1 92.88 102 PRO B N 1
ATOM 2329 C CA . PRO B 1 102 ? 9.891 -10.641 -18.672 1 92.88 102 PRO B CA 1
ATOM 2330 C C . PRO B 1 102 ? 9.492 -11.422 -19.922 1 92.88 102 PRO B C 1
ATOM 2332 O O . PRO B 1 102 ? 8.453 -11.141 -20.531 1 92.88 102 PRO B O 1
ATOM 2335 N N . ASP B 1 103 ? 10.234 -12.422 -20.312 1 91.75 103 ASP B N 1
ATOM 2336 C CA . ASP B 1 103 ? 9.992 -13.125 -21.562 1 91.75 103 ASP B CA 1
ATOM 2337 C C . ASP B 1 103 ? 9.297 -14.461 -21.328 1 91.75 103 ASP B C 1
ATOM 2339 O O . ASP B 1 103 ? 9.352 -15.359 -22.172 1 91.75 103 ASP B O 1
ATOM 2343 N N . VAL B 1 104 ? 8.617 -14.539 -20.312 1 89.62 104 VAL B N 1
ATOM 2344 C CA . VAL B 1 104 ? 7.98 -15.812 -19.984 1 89.62 104 VAL B CA 1
ATOM 2345 C C . VAL B 1 104 ? 6.848 -16.094 -20.969 1 89.62 104 VAL B C 1
ATOM 2347 O O . VAL B 1 104 ? 6.113 -15.172 -21.359 1 89.62 104 VAL B O 1
ATOM 2350 N N . SER B 1 105 ? 6.781 -17.359 -21.453 1 89 105 SER B N 1
ATOM 2351 C CA . SER B 1 105 ? 5.676 -17.812 -22.281 1 89 105 SER B CA 1
ATOM 2352 C C . SER B 1 105 ? 4.488 -18.25 -21.438 1 89 105 SER B C 1
ATOM 2354 O O . SER B 1 105 ? 4.617 -19.141 -20.578 1 89 105 SER B O 1
ATOM 2356 N N . PHE B 1 106 ? 3.301 -17.734 -21.75 1 87.31 106 PHE B N 1
ATOM 2357 C CA . PHE B 1 106 ? 2.117 -18.047 -20.953 1 87.31 106 PHE B CA 1
ATOM 2358 C C . PHE B 1 106 ? 1.657 -19.484 -21.234 1 87.31 106 PHE B C 1
ATOM 2360 O O . PHE B 1 106 ? 1.105 -20.141 -20.359 1 87.31 106 PHE B O 1
ATOM 2367 N N . ILE B 1 107 ? 1.839 -19.969 -22.422 1 83.94 107 ILE B N 1
ATOM 2368 C CA . ILE B 1 107 ? 1.479 -21.344 -22.766 1 83.94 107 ILE B CA 1
ATOM 2369 C C . ILE B 1 107 ? 2.309 -22.312 -21.922 1 83.94 107 ILE B C 1
ATOM 2371 O O . ILE B 1 107 ? 1.766 -23.234 -21.312 1 83.94 107 ILE B O 1
ATOM 2375 N N . SER B 1 108 ? 3.566 -21.984 -21.906 1 84.31 108 SER B N 1
ATOM 2376 C CA . SER B 1 108 ? 4.449 -22.828 -21.109 1 84.31 108 SER B CA 1
ATOM 2377 C C . SER B 1 108 ? 4.121 -22.734 -19.625 1 84.31 108 SER B C 1
ATOM 2379 O O . SER B 1 108 ? 4.168 -23.734 -18.906 1 84.31 108 SER B O 1
ATOM 2381 N N . LEU B 1 109 ? 3.775 -21.562 -19.203 1 86.5 109 LEU B N 1
ATOM 2382 C CA . LEU B 1 109 ? 3.49 -21.328 -17.797 1 86.5 109 LEU B CA 1
ATOM 2383 C C . LEU B 1 109 ? 2.254 -22.109 -17.359 1 86.5 109 LEU B C 1
ATOM 2385 O O . LEU B 1 109 ? 2.256 -22.719 -16.297 1 86.5 109 LEU B O 1
ATOM 2389 N N . THR B 1 110 ? 1.284 -22.078 -18.156 1 84.19 110 THR B N 1
ATOM 2390 C CA . THR B 1 110 ? 0.041 -22.766 -17.828 1 84.19 110 THR B CA 1
ATOM 2391 C C . THR B 1 110 ? 0.246 -24.281 -17.797 1 84.19 110 THR B C 1
ATOM 2393 O O . THR B 1 110 ? -0.266 -24.969 -16.906 1 84.19 110 THR B O 1
ATOM 2396 N N . GLN B 1 111 ? 0.953 -24.781 -18.734 1 82.25 111 GLN B N 1
ATOM 2397 C CA . GLN B 1 111 ? 1.238 -26.203 -18.797 1 82.25 111 GLN B CA 1
ATOM 2398 C C . GLN B 1 111 ? 2.096 -26.641 -17.609 1 82.25 111 GLN B C 1
ATOM 2400 O O . GLN B 1 111 ? 1.843 -27.688 -17.016 1 82.25 111 GLN B O 1
ATOM 2405 N N . TRP B 1 112 ? 3.031 -25.766 -17.391 1 78.56 112 TRP B N 1
ATOM 2406 C CA . TRP B 1 112 ? 3.938 -26.078 -16.281 1 78.56 112 TRP B CA 1
ATOM 2407 C C . TRP B 1 112 ? 3.197 -26.062 -14.953 1 78.56 112 TRP B C 1
ATOM 2409 O O . TRP B 1 112 ? 3.418 -26.922 -14.102 1 78.56 112 TRP B O 1
ATOM 2419 N N . LYS B 1 113 ? 2.357 -25.109 -14.773 1 81.69 113 LYS B N 1
ATOM 2420 C CA . LYS B 1 113 ? 1.6 -24.969 -13.531 1 81.69 113 LYS B CA 1
ATOM 2421 C C . LYS B 1 113 ? 0.734 -26.203 -13.289 1 81.69 113 LYS B C 1
ATOM 2423 O O . LYS B 1 113 ? 0.564 -26.641 -12.141 1 81.69 113 LYS B O 1
ATOM 2428 N N . LYS B 1 114 ? 0.276 -26.844 -14.289 1 81.94 114 LYS B N 1
ATOM 2429 C CA . LYS B 1 114 ? -0.602 -28.016 -14.188 1 81.94 114 LYS B CA 1
ATOM 2430 C C . LYS B 1 114 ? 0.197 -29.281 -13.898 1 81.94 114 LYS B C 1
ATOM 2432 O O . LYS B 1 114 ? -0.297 -30.188 -13.234 1 81.94 114 LYS B O 1
ATOM 2437 N N . LYS B 1 115 ? 1.411 -29.25 -14.32 1 82.69 115 LYS B N 1
ATOM 2438 C CA . LYS B 1 115 ? 2.18 -30.484 -14.297 1 82.69 115 LYS B CA 1
ATOM 2439 C C . LYS B 1 115 ? 3.148 -30.516 -13.117 1 82.69 115 LYS B C 1
ATOM 2441 O O . LYS B 1 115 ? 3.713 -31.547 -12.781 1 82.69 115 LYS B O 1
ATOM 2446 N N . ASN B 1 116 ? 3.391 -29.344 -12.617 1 83.69 116 ASN B N 1
ATOM 2447 C CA . ASN B 1 116 ? 4.41 -29.25 -11.578 1 83.69 116 ASN B CA 1
ATOM 2448 C C . ASN B 1 116 ? 3.84 -28.688 -10.281 1 83.69 116 ASN B C 1
ATOM 2450 O O . ASN B 1 116 ? 2.684 -28.266 -10.242 1 83.69 116 ASN B O 1
ATOM 2454 N N . GLU B 1 117 ? 4.707 -28.922 -9.297 1 87.69 117 GLU B N 1
ATOM 2455 C CA . GLU B 1 117 ? 4.406 -28.328 -7.996 1 87.69 117 GLU B CA 1
ATOM 2456 C C . GLU B 1 117 ? 5.457 -27.281 -7.613 1 87.69 117 GLU B C 1
ATOM 2458 O O . GLU B 1 117 ? 6.531 -27.234 -8.219 1 87.69 117 GLU B O 1
ATOM 2463 N N . GLY B 1 118 ? 5.062 -26.438 -6.746 1 93.19 118 GLY B N 1
ATOM 2464 C CA . GLY B 1 118 ? 6.023 -25.469 -6.238 1 93.19 118 GLY B CA 1
ATOM 2465 C C . GLY B 1 118 ? 5.609 -24.031 -6.488 1 93.19 118 GLY B C 1
ATOM 2466 O O . GLY B 1 118 ? 4.422 -23.734 -6.625 1 93.19 118 GLY B O 1
ATOM 2467 N N . ILE B 1 119 ? 6.633 -23.172 -6.406 1 95.12 119 ILE B N 1
ATOM 2468 C CA . ILE B 1 119 ? 6.359 -21.734 -6.508 1 95.12 119 ILE B CA 1
ATOM 2469 C C . ILE B 1 119 ? 7.051 -21.172 -7.742 1 95.12 119 ILE B C 1
ATOM 2471 O O . ILE B 1 119 ? 8.281 -21.219 -7.852 1 95.12 119 ILE B O 1
ATOM 2475 N N . TYR B 1 120 ? 6.254 -20.719 -8.664 1 94.62 120 TYR B N 1
ATOM 2476 C CA . TYR B 1 120 ? 6.758 -19.828 -9.703 1 94.62 120 TYR B CA 1
ATOM 2477 C C . TYR B 1 120 ? 6.789 -18.391 -9.219 1 94.62 120 TYR B C 1
ATOM 2479 O O . TYR B 1 120 ? 5.758 -17.828 -8.852 1 94.62 120 TYR B O 1
ATOM 2487 N N . PHE B 1 121 ? 7.996 -17.922 -9.359 1 97 121 PHE B N 1
ATOM 2488 C CA . PHE B 1 121 ? 8.242 -16.656 -8.695 1 97 121 PHE B CA 1
ATOM 2489 C C . PHE B 1 121 ? 8.531 -15.555 -9.711 1 97 121 PHE B C 1
ATOM 2491 O O . PHE B 1 121 ? 9.32 -15.758 -10.641 1 97 121 PHE B O 1
ATOM 2498 N N . ILE B 1 122 ? 7.797 -14.406 -9.539 1 96.44 122 ILE B N 1
ATOM 2499 C CA . ILE B 1 122 ? 8.117 -13.242 -10.359 1 96.44 122 ILE B CA 1
ATOM 2500 C C . ILE B 1 122 ? 8.172 -11.992 -9.469 1 96.44 122 ILE B C 1
ATOM 2502 O O . ILE B 1 122 ? 7.34 -11.82 -8.578 1 96.44 122 ILE B O 1
ATOM 2506 N N . GLU B 1 123 ? 9.172 -11.203 -9.688 1 96.12 123 GLU B N 1
ATOM 2507 C CA . GLU B 1 123 ? 9.344 -9.953 -8.961 1 96.12 123 GLU B CA 1
ATOM 2508 C C . 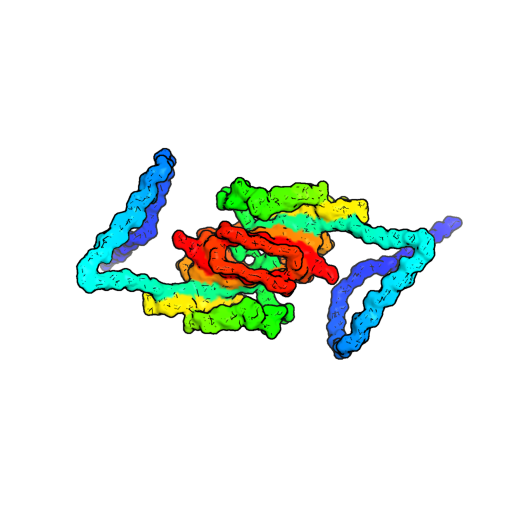GLU B 1 123 ? 8.977 -8.75 -9.828 1 96.12 123 GLU B C 1
ATOM 2510 O O . GLU B 1 123 ? 9.375 -8.68 -10.992 1 96.12 123 GLU B O 1
ATOM 2515 N N . ALA B 1 124 ? 8.172 -7.875 -9.258 1 95.06 124 ALA B N 1
ATOM 2516 C CA . ALA B 1 124 ? 7.824 -6.656 -9.984 1 95.06 124 ALA B CA 1
ATOM 2517 C C . ALA B 1 124 ? 9.047 -5.766 -10.18 1 95.06 124 ALA B C 1
ATOM 2519 O O . ALA B 1 124 ? 9.719 -5.402 -9.219 1 95.06 124 ALA B O 1
ATOM 2520 N N . ALA B 1 125 ? 9.297 -5.473 -11.375 1 93.5 125 ALA B N 1
ATOM 2521 C CA . ALA B 1 125 ? 10.383 -4.609 -11.844 1 93.5 125 ALA B CA 1
ATOM 2522 C C . ALA B 1 125 ? 10 -3.918 -13.148 1 93.5 125 ALA B C 1
ATOM 2524 O O . ALA B 1 125 ? 9.008 -4.281 -13.789 1 93.5 125 ALA B O 1
ATOM 2525 N N . PRO B 1 126 ? 10.711 -2.84 -13.453 1 92.19 126 PRO B N 1
ATOM 2526 C CA . PRO B 1 126 ? 10.352 -2.119 -14.68 1 92.19 126 PRO B CA 1
ATOM 2527 C C . PRO B 1 126 ? 10.25 -3.035 -15.898 1 92.19 126 PRO B C 1
ATOM 2529 O O . PRO B 1 126 ? 9.375 -2.85 -16.734 1 92.19 126 PRO B O 1
ATOM 2532 N N . ASP B 1 127 ? 11.062 -4.047 -15.938 1 93.06 127 ASP B N 1
ATOM 2533 C CA . ASP B 1 127 ? 11.086 -4.891 -17.125 1 93.06 127 ASP B CA 1
ATOM 2534 C C . ASP B 1 127 ? 10.055 -6.012 -17.031 1 93.06 127 ASP B C 1
ATOM 2536 O O . ASP B 1 127 ? 9.789 -6.711 -18.016 1 93.06 127 ASP B O 1
ATOM 2540 N N . THR B 1 128 ? 9.438 -6.203 -15.875 1 93.69 128 THR B N 1
ATOM 2541 C CA . THR B 1 128 ? 8.492 -7.305 -15.734 1 93.69 128 THR B CA 1
ATOM 2542 C C . THR B 1 128 ? 7.07 -6.777 -15.602 1 93.69 128 THR B C 1
ATOM 2544 O O . THR B 1 128 ? 6.117 -7.559 -15.539 1 93.69 128 THR B O 1
ATOM 2547 N N . ILE B 1 129 ? 6.848 -5.5 -15.602 1 90.44 129 ILE B N 1
ATOM 2548 C CA . ILE B 1 129 ? 5.539 -4.91 -15.336 1 90.44 129 ILE B CA 1
ATOM 2549 C C . ILE B 1 129 ? 4.547 -5.352 -16.406 1 90.44 129 ILE B C 1
ATOM 2551 O O . ILE B 1 129 ? 3.4 -5.688 -16.094 1 90.44 129 ILE B O 1
ATOM 2555 N N . SER B 1 130 ? 4.973 -5.387 -17.641 1 88 130 SER B N 1
ATOM 2556 C CA . SER B 1 130 ? 4.07 -5.742 -18.734 1 88 130 SER B CA 1
ATOM 2557 C C . SER B 1 130 ? 3.596 -7.188 -18.609 1 88 130 SER B C 1
ATOM 2559 O O . SER B 1 130 ? 2.404 -7.469 -18.766 1 88 130 SER B O 1
ATOM 2561 N N . VAL B 1 131 ? 4.531 -8.023 -18.359 1 91.69 131 VAL B N 1
ATOM 2562 C CA . VAL B 1 131 ? 4.164 -9.43 -18.266 1 91.69 131 VAL B CA 1
ATOM 2563 C C . VAL B 1 131 ? 3.303 -9.664 -17.031 1 91.69 131 VAL B C 1
ATOM 2565 O O . VAL B 1 131 ? 2.385 -10.492 -17.047 1 91.69 131 VAL B O 1
ATOM 2568 N N . ILE B 1 132 ? 3.572 -8.992 -15.938 1 91.25 132 ILE B N 1
ATOM 2569 C CA . ILE B 1 132 ? 2.787 -9.109 -14.719 1 91.25 132 ILE B CA 1
ATOM 2570 C C . ILE B 1 132 ? 1.354 -8.648 -14.977 1 91.25 132 ILE B C 1
ATOM 2572 O O . ILE B 1 132 ? 0.398 -9.281 -14.531 1 91.25 132 ILE B O 1
ATOM 2576 N N . SER B 1 133 ? 1.232 -7.562 -15.688 1 87.56 133 SER B N 1
ATOM 2577 C CA . SER B 1 133 ? -0.099 -7.098 -16.062 1 87.56 133 SER B CA 1
ATOM 2578 C C . SER B 1 133 ? -0.866 -8.172 -16.828 1 87.56 133 SER B C 1
ATOM 2580 O O . SER B 1 133 ? -2.057 -8.383 -16.594 1 87.56 133 SER B O 1
ATOM 2582 N N . SER B 1 134 ? -0.168 -8.797 -17.719 1 87.44 134 SER B N 1
ATOM 2583 C CA . SER B 1 134 ? -0.786 -9.883 -18.484 1 87.44 134 SER B CA 1
ATOM 2584 C C . SER B 1 134 ? -1.155 -11.047 -17.578 1 87.44 134 SER B C 1
ATOM 2586 O O . SER B 1 134 ? -2.203 -11.68 -17.75 1 87.44 134 SER B O 1
ATOM 2588 N N . MET B 1 135 ? -0.314 -11.336 -16.625 1 90 135 MET B N 1
ATOM 2589 C CA . MET B 1 135 ? -0.583 -12.43 -15.695 1 90 135 MET B CA 1
ATOM 2590 C C . MET B 1 135 ? -1.856 -12.164 -14.898 1 90 135 MET B C 1
ATOM 2592 O O . MET B 1 135 ? -2.607 -13.086 -14.594 1 90 135 MET B O 1
ATOM 2596 N N . PHE B 1 136 ? -2.031 -10.938 -14.555 1 88.12 136 PHE B N 1
ATOM 2597 C CA . PHE B 1 136 ? -3.254 -10.586 -13.836 1 88.12 136 PHE B CA 1
ATOM 2598 C C . PHE B 1 136 ? -4.465 -10.688 -14.758 1 88.12 136 PHE B C 1
ATOM 2600 O O . PHE B 1 136 ? -5.531 -11.141 -14.344 1 88.12 136 PHE B O 1
ATOM 2607 N N . ARG B 1 137 ? -4.297 -10.305 -15.984 1 83.69 137 ARG B N 1
ATOM 2608 C CA . ARG B 1 137 ? -5.387 -10.367 -16.953 1 83.69 137 ARG B CA 1
ATOM 2609 C C . ARG B 1 137 ? -5.848 -11.812 -17.156 1 83.69 137 ARG B C 1
ATOM 2611 O O . ARG B 1 137 ? -7.035 -12.062 -17.375 1 83.69 137 ARG B O 1
ATOM 2618 N N . TYR B 1 138 ? -4.965 -12.734 -17.062 1 84 138 TYR B N 1
ATOM 2619 C CA . TYR B 1 138 ? -5.289 -14.133 -17.297 1 84 138 TYR B CA 1
ATOM 2620 C C . TYR B 1 138 ? -5.492 -14.883 -15.984 1 84 138 TYR B C 1
ATOM 2622 O O . TYR B 1 138 ? -5.523 -16.109 -15.969 1 84 138 TYR B O 1
ATOM 2630 N N . TRP B 1 139 ? -5.465 -14.188 -14.898 1 86.06 139 TRP B N 1
ATOM 2631 C CA . TRP B 1 139 ? -5.77 -14.727 -13.578 1 86.06 139 TRP B CA 1
ATOM 2632 C C . TRP B 1 139 ? -4.758 -15.797 -13.172 1 86.06 139 TRP B C 1
ATOM 2634 O O . TRP B 1 139 ? -5.129 -16.828 -12.617 1 86.06 139 TRP B O 1
ATOM 2644 N N . LEU B 1 140 ? -3.549 -15.484 -13.469 1 89.62 140 LEU B N 1
ATOM 2645 C CA . LEU B 1 140 ? -2.52 -16.484 -13.227 1 89.62 140 LEU B CA 1
ATOM 2646 C C . LEU B 1 140 ? -1.858 -16.281 -11.875 1 89.62 140 LEU B C 1
ATOM 2648 O O . LEU B 1 140 ? -1.259 -17.203 -11.32 1 89.62 140 LEU B O 1
ATOM 2652 N N . VAL B 1 141 ? -1.964 -15.125 -11.289 1 92.31 141 VAL B N 1
ATOM 2653 C CA . VAL B 1 141 ? -1.291 -14.836 -10.023 1 92.31 141 VAL B CA 1
ATOM 2654 C C . VAL B 1 141 ? -2.084 -15.43 -8.867 1 92.31 141 VAL B C 1
ATOM 2656 O O . VAL B 1 141 ? -3.268 -15.125 -8.695 1 92.31 141 VAL B O 1
ATOM 2659 N N . ASP B 1 142 ? -1.394 -16.203 -8.031 1 93.81 142 ASP B N 1
ATOM 2660 C CA . ASP B 1 142 ? -2.053 -16.891 -6.926 1 93.81 142 ASP B CA 1
ATOM 2661 C C . ASP B 1 142 ? -1.728 -16.219 -5.594 1 93.81 142 ASP B C 1
ATOM 2663 O O . ASP B 1 142 ? -2.539 -16.25 -4.664 1 93.81 142 ASP B O 1
ATOM 2667 N N . GLU B 1 143 ? -0.579 -15.719 -5.473 1 96.56 143 GLU B N 1
ATOM 2668 C CA . GLU B 1 143 ? -0.096 -15.125 -4.227 1 96.56 143 GLU B CA 1
ATOM 2669 C C . GLU B 1 143 ? 0.635 -13.812 -4.492 1 96.56 143 GLU B C 1
ATOM 2671 O O . GLU B 1 143 ? 1.292 -13.656 -5.523 1 96.56 143 GLU B O 1
ATOM 2676 N N . ILE B 1 144 ? 0.481 -12.914 -3.529 1 96.31 144 ILE B N 1
ATOM 2677 C CA . ILE B 1 144 ? 1.18 -11.633 -3.578 1 96.31 144 ILE B CA 1
ATOM 2678 C C . ILE B 1 144 ? 1.933 -11.406 -2.27 1 96.31 144 ILE B C 1
ATOM 2680 O O . ILE B 1 144 ? 1.362 -11.547 -1.186 1 96.31 144 ILE B O 1
ATOM 2684 N N . ILE B 1 145 ? 3.172 -11.164 -2.357 1 97.81 145 ILE B N 1
ATOM 2685 C CA . ILE B 1 145 ? 3.955 -10.617 -1.254 1 97.81 145 ILE B CA 1
ATOM 2686 C C . ILE B 1 145 ? 4.281 -9.148 -1.528 1 97.81 145 ILE B C 1
ATOM 2688 O O . ILE B 1 145 ? 5.031 -8.836 -2.459 1 97.81 145 ILE B O 1
ATOM 2692 N N . LEU B 1 146 ? 3.699 -8.336 -0.719 1 96.31 146 LEU B N 1
ATOM 2693 C CA . LEU B 1 146 ? 3.816 -6.895 -0.92 1 96.31 146 LEU B CA 1
ATOM 2694 C C . LEU B 1 146 ? 4.641 -6.254 0.193 1 96.31 146 LEU B C 1
ATOM 2696 O O . LEU B 1 146 ? 4.289 -6.363 1.371 1 96.31 146 LEU B O 1
ATOM 2700 N N . PHE B 1 147 ? 5.773 -5.66 -0.175 1 96.25 147 PHE B N 1
ATOM 2701 C CA . PHE B 1 147 ? 6.512 -4.797 0.738 1 96.25 147 PHE B CA 1
ATOM 2702 C C . PHE B 1 147 ? 6.113 -3.338 0.543 1 96.25 147 PHE B C 1
ATOM 2704 O O . PHE B 1 147 ? 6.125 -2.83 -0.58 1 96.25 147 PHE B O 1
ATOM 2711 N N . VAL B 1 148 ? 5.746 -2.705 1.595 1 94.69 148 VAL B N 1
ATOM 2712 C CA . VAL B 1 148 ? 5.426 -1.282 1.562 1 94.69 148 VAL B CA 1
ATOM 2713 C C . VAL B 1 148 ? 6.512 -0.489 2.283 1 94.69 148 VAL B C 1
ATOM 2715 O O . VAL B 1 148 ? 6.68 -0.615 3.498 1 94.69 148 VAL B O 1
ATOM 2718 N N . ALA B 1 149 ? 7.223 0.316 1.525 1 94.5 149 ALA B N 1
ATOM 2719 C CA . ALA B 1 149 ? 8.289 1.145 2.08 1 94.5 149 ALA B CA 1
ATOM 2720 C C . ALA B 1 149 ? 7.758 2.504 2.521 1 94.5 149 ALA B C 1
ATOM 2722 O O . ALA B 1 149 ? 6.902 3.088 1.852 1 94.5 149 ALA B O 1
ATOM 2723 N N . PRO B 1 150 ? 8.25 3.016 3.561 1 93.62 150 PRO B N 1
ATOM 2724 C CA . PRO B 1 150 ? 7.738 4.266 4.125 1 93.62 150 PRO B CA 1
ATOM 2725 C C . PRO B 1 150 ? 8.289 5.504 3.424 1 93.62 150 PRO B C 1
ATOM 2727 O O . PRO B 1 150 ? 8.836 6.395 4.078 1 93.62 150 PRO B O 1
ATOM 2730 N N . TYR B 1 151 ? 8.078 5.488 2.133 1 91 151 TYR B N 1
ATOM 2731 C CA . TYR B 1 151 ? 8.523 6.578 1.271 1 91 151 TYR B CA 1
ATOM 2732 C C . TYR B 1 151 ? 7.398 7.043 0.356 1 91 151 TYR B C 1
ATOM 2734 O O . TYR B 1 151 ? 6.535 6.254 -0.025 1 91 151 TYR B O 1
ATOM 2742 N N . ILE B 1 152 ? 7.473 8.32 0.139 1 88.88 152 ILE B N 1
ATOM 2743 C CA . ILE B 1 152 ? 6.715 8.844 -0.991 1 88.88 152 ILE B CA 1
ATOM 2744 C C . ILE B 1 152 ? 7.668 9.195 -2.133 1 88.88 152 ILE B C 1
ATOM 2746 O O . ILE B 1 152 ? 8.547 10.047 -1.976 1 88.88 152 ILE B O 1
ATOM 2750 N N . GLN B 1 153 ? 7.508 8.531 -3.201 1 87.38 153 GLN B N 1
ATOM 2751 C CA . GLN B 1 153 ? 8.414 8.648 -4.34 1 87.38 153 GLN B CA 1
ATOM 2752 C C . GLN B 1 153 ? 7.965 9.758 -5.285 1 87.38 153 GLN B C 1
ATOM 2754 O O . GLN B 1 153 ? 8.797 10.453 -5.871 1 87.38 153 GLN B O 1
ATOM 2759 N N . GLY B 1 154 ? 6.785 10.031 -5.398 1 82.38 154 GLY B N 1
ATOM 2760 C CA . GLY B 1 154 ? 6.223 11.133 -6.16 1 82.38 154 GLY B CA 1
ATOM 2761 C C . GLY B 1 154 ? 6.109 10.836 -7.645 1 82.38 154 GLY B C 1
ATOM 2762 O O . GLY B 1 154 ? 5.324 11.469 -8.352 1 82.38 154 GLY B O 1
ATOM 2763 N N . ASP B 1 155 ? 6.906 9.969 -8.172 1 81.56 155 ASP B N 1
ATOM 2764 C CA . ASP B 1 155 ? 6.875 9.617 -9.586 1 81.56 155 ASP B CA 1
ATOM 2765 C C . ASP B 1 155 ? 7.434 8.211 -9.812 1 81.56 155 ASP B C 1
ATOM 2767 O O . ASP B 1 155 ? 7.848 7.539 -8.867 1 81.56 155 ASP B O 1
ATOM 2771 N N . GLY B 1 156 ? 7.203 7.746 -11.055 1 85.31 156 GLY B N 1
ATOM 2772 C CA . GLY B 1 156 ? 7.773 6.453 -11.391 1 85.31 156 GLY B CA 1
ATOM 2773 C C . GLY B 1 156 ? 6.762 5.492 -11.984 1 85.31 156 GLY B C 1
ATOM 2774 O O . GLY B 1 156 ? 5.801 5.914 -12.633 1 85.31 156 GLY B O 1
ATOM 2775 N N . ILE B 1 157 ? 7.164 4.227 -11.758 1 85.81 157 ILE B N 1
ATOM 2776 C CA . ILE B 1 157 ? 6.359 3.166 -12.359 1 85.81 157 ILE B CA 1
ATOM 2777 C C . ILE B 1 157 ? 5.332 2.67 -11.344 1 85.81 157 ILE B C 1
ATOM 2779 O O . ILE B 1 157 ? 5.652 2.459 -10.172 1 85.81 157 ILE B O 1
ATOM 2783 N N . ARG B 1 158 ? 4.074 2.604 -11.75 1 82.81 158 ARG B N 1
ATOM 2784 C CA . ARG B 1 158 ? 3.025 2.031 -10.914 1 82.81 158 ARG B CA 1
ATOM 2785 C C . ARG B 1 158 ? 2.775 0.57 -11.273 1 82.81 158 ARG B C 1
ATOM 2787 O O . ARG B 1 158 ? 2.852 0.192 -12.445 1 82.81 158 ARG B O 1
ATOM 2794 N N . LEU B 1 159 ? 2.371 -0.061 -10.109 1 72.44 159 LEU B N 1
ATOM 2795 C CA . LEU B 1 159 ? 2.033 -1.467 -10.297 1 72.44 159 LEU B CA 1
ATOM 2796 C C . LEU B 1 159 ? 0.606 -1.617 -10.812 1 72.44 159 LEU B C 1
ATOM 2798 O O . LEU B 1 159 ? -0.26 -0.796 -10.508 1 72.44 159 LEU B O 1
ATOM 2802 N N . PHE B 1 160 ? 0.277 -2.324 -11.812 1 69.31 160 PHE B N 1
ATOM 2803 C CA . PHE B 1 160 ? -1.064 -2.764 -12.18 1 69.31 160 PHE B CA 1
ATOM 2804 C C . PHE B 1 160 ? -1.713 -1.781 -13.141 1 69.31 160 PHE B C 1
ATOM 2806 O O . PHE B 1 160 ? -2.867 -1.388 -12.953 1 69.31 160 PHE B O 1
ATOM 2813 N N . THR B 1 161 ? -1.047 -1.048 -13.938 1 64.56 161 THR B N 1
ATOM 2814 C CA . THR B 1 161 ? -1.555 -0.028 -14.844 1 64.56 161 THR B CA 1
ATOM 2815 C C . THR B 1 161 ? -2.549 -0.632 -15.828 1 64.56 161 THR B C 1
ATOM 2817 O O . THR B 1 161 ? -3.387 0.08 -16.391 1 64.56 161 THR B O 1
ATOM 2820 N N . GLU B 1 162 ? -2.941 -1.896 -15.789 1 60.62 162 GLU B N 1
ATOM 2821 C CA . GLU B 1 162 ? -3.902 -2.477 -16.719 1 60.62 162 GLU B CA 1
ATOM 2822 C C . GLU B 1 162 ? -4.379 -3.844 -16.25 1 60.62 162 GLU B C 1
ATOM 2824 O O . GLU B 1 162 ? -4.008 -4.871 -16.812 1 60.62 162 GLU B O 1
ATOM 2829 N N . ILE B 1 163 ? -4.977 -3.791 -15.062 1 62.03 163 ILE B N 1
ATOM 2830 C CA . ILE B 1 163 ? -5.395 -5.109 -14.602 1 62.03 163 ILE B CA 1
ATOM 2831 C C . ILE B 1 163 ? -6.887 -5.297 -14.867 1 62.03 163 ILE B C 1
ATOM 2833 O O . ILE B 1 163 ? -7.68 -4.375 -14.664 1 62.03 163 ILE B O 1
ATOM 2837 N N . PRO B 1 164 ? -7.297 -6.328 -15.711 1 56 164 PRO B N 1
ATOM 2838 C CA . PRO B 1 164 ? -8.656 -6.469 -16.25 1 56 164 PRO B CA 1
ATOM 2839 C C . PRO B 1 164 ? -9.727 -6.402 -15.156 1 56 164 PRO B C 1
ATOM 2841 O O . PRO B 1 164 ? -10.836 -5.926 -15.406 1 56 164 PRO B O 1
ATOM 2844 N N . GLY B 1 165 ? -9.555 -7.102 -13.852 1 64.75 165 GLY B N 1
ATOM 2845 C CA . GLY B 1 165 ? -10.758 -7.148 -13.031 1 64.75 165 GLY B CA 1
ATOM 2846 C C . GLY B 1 165 ? -10.461 -7.211 -11.547 1 64.75 165 GLY B C 1
ATOM 2847 O O . GLY B 1 165 ? -9.328 -7.496 -11.141 1 64.75 165 GLY B O 1
ATOM 2848 N N . PRO B 1 166 ? -11.445 -6.855 -10.867 1 76.5 166 PRO B N 1
ATOM 2849 C CA . PRO B 1 166 ? -11.398 -6.875 -9.406 1 76.5 166 PRO B CA 1
ATOM 2850 C C . PRO B 1 166 ? -11.227 -8.281 -8.844 1 76.5 166 PRO B C 1
ATOM 2852 O O . PRO B 1 166 ? -11.742 -9.25 -9.414 1 76.5 166 PRO B O 1
ATOM 2855 N N . SER B 1 167 ? -10.297 -8.469 -7.996 1 86.25 167 SER B N 1
ATOM 2856 C CA . SER B 1 167 ? -10.125 -9.727 -7.277 1 86.25 167 SER B CA 1
ATOM 2857 C C . SER B 1 167 ? -9.977 -9.5 -5.777 1 86.25 167 SER B C 1
ATOM 2859 O O . SER B 1 167 ? -9.508 -8.438 -5.352 1 86.25 167 SER B O 1
ATOM 2861 N N . SER B 1 168 ? -10.438 -10.57 -5.047 1 89.75 168 SER B N 1
ATOM 2862 C CA . SER B 1 168 ? -10.32 -10.531 -3.592 1 89.75 168 SER B CA 1
ATOM 2863 C C . SER B 1 168 ? -9.188 -11.43 -3.102 1 89.75 168 SER B C 1
ATOM 2865 O O . SER B 1 168 ? -8.961 -12.508 -3.656 1 89.75 168 SER B O 1
ATOM 2867 N N . TRP B 1 169 ? -8.648 -10.969 -2.061 1 93.69 169 TRP B N 1
ATOM 2868 C CA . TRP B 1 169 ? -7.469 -11.648 -1.532 1 93.69 169 TRP B CA 1
ATOM 2869 C C . TRP B 1 169 ? -7.57 -11.82 -0.02 1 93.69 169 TRP B C 1
ATOM 2871 O O . TRP B 1 169 ? -8.219 -11.023 0.659 1 93.69 169 TRP B O 1
ATOM 2881 N N . GLU B 1 170 ? -7.016 -12.938 0.386 1 95.31 170 G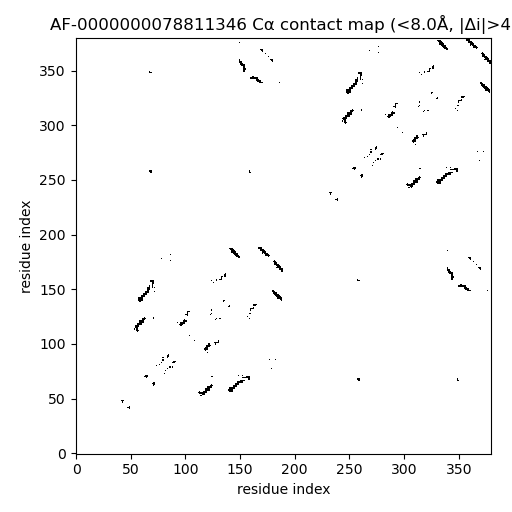LU B N 1
ATOM 2882 C CA . GLU B 1 170 ? -6.938 -13.188 1.821 1 95.31 170 GLU B CA 1
ATOM 2883 C C . GLU B 1 170 ? -5.508 -13.031 2.33 1 95.31 170 GLU B C 1
ATOM 2885 O O . GLU B 1 170 ? -4.562 -13.531 1.714 1 95.31 170 GLU B O 1
ATOM 2890 N N . MET B 1 171 ? -5.379 -12.352 3.459 1 96.12 171 MET B N 1
ATOM 2891 C CA . MET B 1 171 ? -4.055 -12.164 4.039 1 96.12 171 MET B CA 1
ATOM 2892 C C . MET B 1 171 ? -3.553 -13.453 4.684 1 96.12 171 MET B C 1
ATOM 2894 O O . MET B 1 171 ? -4.258 -14.062 5.484 1 96.12 171 MET B O 1
ATOM 2898 N N . THR B 1 172 ? -2.402 -13.812 4.34 1 96.69 172 THR B N 1
ATOM 2899 C CA . THR B 1 172 ? -1.83 -15.047 4.875 1 96.69 172 THR B CA 1
ATOM 2900 C C . THR B 1 172 ? -0.685 -14.742 5.836 1 96.69 172 THR B C 1
ATOM 2902 O O . THR B 1 172 ? -0.225 -15.625 6.562 1 96.69 172 THR B O 1
ATOM 2905 N N . GLY B 1 173 ? -0.239 -13.469 5.867 1 95.94 173 GLY B N 1
ATOM 2906 C CA . GLY B 1 173 ? 0.841 -13.07 6.754 1 95.94 173 GLY B CA 1
ATOM 2907 C C . GLY B 1 173 ? 1.148 -11.586 6.688 1 95.94 173 GLY B C 1
ATOM 2908 O O . GLY B 1 173 ? 0.856 -10.93 5.688 1 95.94 173 GLY B O 1
ATOM 2909 N N . ASN B 1 174 ? 1.676 -11.086 7.785 1 95.62 174 ASN B N 1
ATOM 2910 C CA . ASN B 1 174 ? 2.127 -9.695 7.836 1 95.62 174 ASN B CA 1
ATOM 2911 C C . ASN B 1 174 ? 3.25 -9.508 8.852 1 95.62 174 ASN B C 1
ATOM 2913 O O . ASN B 1 174 ? 3.316 -10.227 9.852 1 95.62 174 ASN B O 1
ATOM 2917 N N . LYS B 1 175 ? 4.098 -8.602 8.516 1 96.38 175 LYS B N 1
ATOM 2918 C CA . LYS B 1 175 ? 5.172 -8.195 9.422 1 96.38 175 LYS B CA 1
ATOM 2919 C C . LYS B 1 175 ? 5.633 -6.773 9.125 1 96.38 175 LYS B C 1
ATOM 2921 O O . LYS B 1 175 ? 5.949 -6.445 7.977 1 96.38 175 LYS B O 1
ATOM 2926 N N . CYS B 1 176 ? 5.555 -5.953 10.125 1 95.56 176 CYS B N 1
ATOM 2927 C CA . CYS B 1 176 ? 6.125 -4.613 10.008 1 95.56 176 CYS B CA 1
ATOM 2928 C C . CYS B 1 176 ? 7.426 -4.504 10.797 1 95.56 176 CYS B C 1
ATOM 2930 O O . CYS B 1 176 ? 7.488 -4.902 11.961 1 95.56 176 CYS B O 1
ATOM 2932 N N . PHE B 1 177 ? 8.359 -3.961 10.156 1 95.75 177 PHE B N 1
ATOM 2933 C CA . PHE B 1 177 ? 9.695 -3.895 10.734 1 95.75 177 PHE B CA 1
ATOM 2934 C C . PHE B 1 177 ? 9.945 -2.531 11.367 1 95.75 177 PHE B C 1
ATOM 2936 O O . PHE B 1 177 ? 9.195 -1.583 11.125 1 95.75 177 PHE B O 1
ATOM 2943 N N . ARG B 1 178 ? 11.008 -2.43 12.109 1 92.56 178 ARG B N 1
ATOM 2944 C CA . ARG B 1 178 ? 11.352 -1.189 12.797 1 92.56 178 ARG B CA 1
ATOM 2945 C C . ARG B 1 178 ? 11.688 -0.085 11.805 1 92.56 178 ARG B C 1
ATOM 2947 O O . ARG B 1 178 ? 11.508 1.1 12.102 1 92.56 178 ARG B O 1
ATOM 2954 N N . SER B 1 179 ? 12.133 -0.422 10.641 1 92.94 179 SER B N 1
ATOM 2955 C CA . SER B 1 179 ? 12.484 0.526 9.594 1 92.94 179 SER B CA 1
ATOM 2956 C C . SER B 1 179 ? 11.242 1.207 9.023 1 92.94 179 SER B C 1
ATOM 2958 O O . SER B 1 179 ? 11.352 2.182 8.273 1 92.94 179 SER B O 1
ATOM 2960 N N . GLY B 1 180 ? 10.102 0.673 9.336 1 93.56 180 GLY B N 1
ATOM 2961 C CA . GLY B 1 180 ? 8.867 1.196 8.781 1 93.56 180 GLY B CA 1
ATOM 2962 C C . GLY B 1 180 ? 8.406 0.45 7.543 1 93.56 180 GLY B C 1
ATOM 2963 O O . GLY B 1 180 ? 7.348 0.754 6.988 1 93.56 180 GLY B O 1
ATOM 2964 N N . ILE B 1 181 ? 9.227 -0.468 7.125 1 95.5 181 ILE B N 1
ATOM 2965 C CA . ILE B 1 181 ? 8.852 -1.322 6.004 1 95.5 181 ILE B CA 1
ATOM 2966 C C . ILE B 1 181 ? 7.883 -2.4 6.477 1 95.5 181 ILE B C 1
ATOM 2968 O O . ILE B 1 181 ? 8.102 -3.025 7.52 1 95.5 181 ILE B O 1
ATOM 2972 N N . CYS B 1 182 ? 6.809 -2.613 5.758 1 96.62 182 CYS B N 1
ATOM 2973 C CA . CYS B 1 182 ? 5.848 -3.658 6.09 1 96.62 182 CYS B CA 1
ATOM 2974 C C . CYS B 1 182 ? 5.762 -4.695 4.98 1 96.62 182 CYS B C 1
ATOM 2976 O O . CYS B 1 182 ? 5.715 -4.344 3.799 1 96.62 182 CYS B O 1
ATOM 2978 N N . ARG B 1 183 ? 5.816 -5.902 5.371 1 97 183 ARG B N 1
ATOM 2979 C CA . ARG B 1 183 ? 5.609 -7.023 4.457 1 97 183 ARG B CA 1
ATOM 2980 C C . ARG B 1 183 ? 4.207 -7.609 4.621 1 97 183 ARG B C 1
ATOM 2982 O O . ARG B 1 183 ? 3.832 -8.039 5.711 1 97 183 ARG B O 1
ATOM 2989 N N . LEU B 1 184 ? 3.463 -7.648 3.564 1 96.88 184 LEU B N 1
ATOM 2990 C CA . LEU B 1 184 ? 2.111 -8.195 3.549 1 96.88 184 LEU B CA 1
ATOM 2991 C C . LEU B 1 184 ? 2.002 -9.352 2.559 1 96.88 184 LEU B C 1
ATOM 2993 O O . LEU B 1 184 ? 2.422 -9.227 1.406 1 96.88 184 LEU B O 1
ATOM 2997 N N . ALA B 1 185 ? 1.479 -10.43 2.98 1 97.88 185 ALA B N 1
ATOM 2998 C CA . ALA B 1 185 ? 1.31 -11.609 2.127 1 97.88 185 ALA B CA 1
ATOM 2999 C C . ALA B 1 185 ? -0.168 -11.938 1.936 1 97.88 185 ALA B C 1
ATOM 3001 O O . ALA B 1 185 ? -0.938 -11.945 2.898 1 97.88 185 ALA B O 1
ATOM 3002 N N . TYR B 1 186 ? -0.471 -12.203 0.659 1 96.69 186 TYR B N 1
ATOM 3003 C CA . TYR B 1 186 ? -1.86 -12.477 0.314 1 96.69 186 TYR B CA 1
ATOM 3004 C C . TYR B 1 186 ? -1.963 -13.68 -0.616 1 96.69 186 TYR B C 1
ATOM 3006 O O . TYR B 1 186 ? -1.047 -13.945 -1.397 1 96.69 186 TYR B O 1
ATOM 3014 N N . LYS B 1 187 ? -3.098 -14.328 -0.525 1 96.88 187 LYS B N 1
ATOM 3015 C CA . LYS B 1 187 ? -3.475 -15.375 -1.477 1 96.88 187 LYS B CA 1
ATOM 3016 C C . LYS B 1 187 ? -4.832 -15.078 -2.107 1 96.88 187 LYS B C 1
ATOM 3018 O O . LYS B 1 187 ? -5.727 -14.547 -1.447 1 96.88 187 LYS B O 1
ATOM 3023 N N . ARG B 1 188 ? -4.887 -15.352 -3.354 1 93.88 188 ARG B N 1
ATOM 3024 C CA . ARG B 1 188 ? -6.141 -15.094 -4.051 1 93.88 188 ARG B CA 1
ATOM 3025 C C . ARG B 1 188 ? -7.258 -15.984 -3.51 1 93.88 188 ARG B C 1
ATOM 3027 O O . ARG B 1 188 ? -7.051 -17.172 -3.273 1 93.88 188 ARG B O 1
ATOM 3034 N N . ILE B 1 189 ? -8.391 -15.32 -3.271 1 88.12 189 ILE B N 1
ATOM 3035 C CA . ILE B 1 189 ? -9.562 -16.094 -2.848 1 88.12 189 ILE B CA 1
ATOM 3036 C C . ILE B 1 189 ? -10.281 -16.656 -4.074 1 88.12 189 ILE B C 1
ATOM 3038 O O . ILE B 1 189 ? -10.555 -15.922 -5.027 1 88.12 189 ILE B O 1
ATOM 3042 N N . GLU B 1 190 ? -10.367 -17.859 -4.32 1 70.69 190 GLU B N 1
ATOM 3043 C CA . GLU B 1 190 ? -11.055 -18.531 -5.418 1 70.69 190 GLU B CA 1
ATOM 3044 C C . GLU B 1 190 ? -12.57 -18.453 -5.25 1 70.69 190 GLU B C 1
ATOM 3046 O O . GLU B 1 190 ? -13.07 -18.375 -4.129 1 70.69 190 GLU B O 1
#

Sequence (380 aa):
MNRGFLCIAYAMLCHSVAYTATIHRFTRTSVLELGKATLSQILLPNNIYRLNIILMAKLQLLAITTLDGYLFDRTVSSPLWDNPNKYGLTKIRERATQTLGPDVSFISLTQWKKKNEGIYFIEAAPDTISVISSMFRYWLVDEIILFVAPYIQGDGIRLFTEIPGPSSWEMTGNKCFRSGICRLAYKRIEMNRGFLCIAYAMLCHSVAYTATIHRFTRTSVLELGKATLSQILLPNNIYRLNIILMAKLQLLAITTLDGYLFDRTVSSPLWDNPNKYGLTKIRERATQTLGPDVSFISLTQWKKKNEGIYFIEAAPDTISVISSMFRYWLVDEIILFVAPYIQGDGIRLFTEIPGPSSWEMTGNKCFRSGICRLAYKRIE

Nearest PDB structures (foldseek):
  8jsv-assembly5_J  TM=7.762E-01  e=3.425E-10  Leptospira interrogans serovar Pomona
  2gd9-assembly1_B  TM=7.712E-01  e=1.067E-08  Bacillus subtilis
  2gd9-assembly1_A  TM=7.580E-01  e=7.758E-09  Bacillus subtilis
  3ky8-assembly1_B  TM=7.731E-01  e=2.016E-08  Shewanella loihica PV-4
  3jtw-assembly1_A-2  TM=6.349E-01  e=4.918E-08  Pediococcus pentosaceus ATCC 25745

Solvent-accessible surface area (backbone atoms only — not comparable to full-atom values): 22286 Å² total; per-residue (Å²): 141,83,82,80,80,78,75,82,81,92,80,92,70,97,78,81,77,84,75,73,76,71,80,67,85,76,70,89,73,66,80,65,60,70,72,56,56,74,64,60,69,72,61,54,83,85,67,65,65,63,72,62,71,65,57,45,31,37,31,34,38,37,38,49,26,23,71,56,34,22,47,56,61,82,84,52,90,46,68,63,74,76,41,30,63,82,74,40,49,49,59,58,60,66,62,35,70,38,79,55,63,54,80,63,53,68,68,59,47,56,54,44,26,66,74,31,66,50,30,37,27,35,60,65,41,91,74,24,46,66,47,49,24,49,33,50,55,68,66,53,62,38,28,39,38,38,33,38,36,43,29,34,59,40,63,81,51,59,57,54,87,57,24,73,62,65,46,51,35,39,56,76,45,74,51,73,46,94,80,26,37,29,40,38,29,31,32,57,59,128,139,86,85,75,78,78,79,80,89,92,71,89,71,91,77,80,80,75,75,72,78,70,81,67,85,76,68,90,71,64,79,66,60,71,74,56,56,73,64,60,68,67,62,53,76,89,68,66,65,63,72,63,70,65,56,44,31,37,30,34,38,37,37,50,26,23,71,54,34,25,47,55,61,81,86,52,91,46,67,62,76,76,40,28,65,84,74,41,50,50,58,57,59,66,63,35,70,39,78,54,63,55,79,64,53,67,70,58,48,54,53,44,28,65,73,31,67,50,30,37,28,36,59,64,41,92,75,24,45,66,47,51,25,49,33,50,55,68,65,51,61,38,30,38,39,39,33,38,36,42,30,34,57,40,62,80,52,60,56,54,86,56,25,76,58,65,45,52,35,39,57,77,46,74,48,71,46,94,79,27,37,29,40,39,28,32,33,58,59,129

pLDDT: mean 71.9, std 28.97, range [18.03, 97.88]

Secondary structure (DSSP, 8-state):
---------------------------SSGGGTHHHHHHHHT--SSS--------PPEEEEEEEEETTSBBPPTTS--HHHH-TTTTTHHHHHHT-SEE--TT--HHHHHHHHHH--SEEEEE--TTTHHHHHHHHHTT---EEEEEEESEE--SSPBS-TT--S-EEEEEEEEEE-TTS-EEEEEEE--/-----------S-S-------------SSGGGTHHHHHHHHT--SSS--------PPEEEEEEEEETTSBBPPTTS--HHHH-TTTTTHHHHHHT-SEE--TT--HHHHHHHHHH--SEEEEE--TTTHHHHHHHHHTT---EEEEEEESEE--SSPBS-TT--S-EEEEEEEEEE-TTS-EEEEEEE--

Organism: NCBI:txid997873

Radius of gyration: 28.28 Å; Cα contacts (8 Å, |Δi|>4): 580; chains: 2; bounding box: 71×120×97 Å

Foldseek 3Di:
DDDDPPVVDDPDPDDDDPPPPPVPPPDPPDVPPPVPPVVPVVPDPPPPVVVCPLQFAAEEEEFEAEPVAAGDDPVDDDPCVVPVVVVCNVVVVVQAPAEDFQPDDPVCVVVRRRNDHGYYYYYDDPSNQVVVLVCLQVPRHFKYKYKYAHDDPPDHHGHNPHRPDDFDWDWPDKDADPNRIIITMIGTDD/DCPPPCPDDPDDDDDDPPPPPPVPPPDPPDVPPPVPPVVPVVCDPPPPVVPCPLQFAAEEEEFEAEPVAAGDDPVDDDPCVVPVVVVCNVVVVVQAPAEDFQPDDPVCVVVRRRNDHGYYYYYDDPSNQVVVLVCLQVPRHFKYKYKYAHDDPPDHHGHNPHRPDDFDWDWPDKDADPNRIIITMIGTDD